Protein AF-A0A933MHH3-F1 (afdb_monomer_lite)

Sequence (196 aa):
MSEFTDILTAVVNIKRFTPYLLDNINVAASLSANRQPEKSCRLALEIDGCTVSTGLVTVSGNTIETFSFTNNGFKVGIKDFTSVSSILVSGISNGFIQVKAVSKTGQPVNQEKDIYNSLAVRFEALEGSIRMMAPGEQKKAEYKMYAAPDKILQENDLVYAVSGIVGITVGLISFVDTLMDFDGATDHIECEIMTP

Foldseek 3Di:
DPPDQDQWWFWKWKKAWFQWQAPWDKDDQKDHGPDFQPDWFWKKKFWDDFPFFFWWKWWDAPHIDIDGTPDGGMDIGQGIGRGTDIIGIDRTDTTIMIMGTAHNVRHGDIDIDGQDHTFTKGKGAPPPDWDDDPPPDTDDFGMKIKHALPGDDDFQIKIATDDRDPDDRIWTFHDKDFDADPVRHGGIIMTGTDHD

Structure (mmCIF, N/CA/C/O backbone):
data_AF-A0A933MHH3-F1
#
_entry.id   AF-A0A933MHH3-F1
#
loop_
_atom_site.group_PDB
_atom_site.id
_atom_site.type_symbol
_atom_site.label_atom_id
_atom_site.label_alt_id
_atom_site.label_comp_id
_atom_site.label_asym_id
_atom_site.label_entity_id
_atom_site.label_seq_id
_atom_site.pdbx_PDB_ins_code
_atom_site.Cartn_x
_atom_site.Cartn_y
_atom_site.Cartn_z
_atom_site.occupancy
_atom_site.B_iso_or_equiv
_atom_site.auth_seq_id
_atom_site.auth_comp_id
_atom_site.auth_asym_id
_atom_site.auth_atom_id
_atom_site.pdbx_PDB_model_num
ATOM 1 N N . MET A 1 1 ? 23.778 5.596 -38.602 1.00 39.59 1 MET A N 1
ATOM 2 C CA . MET A 1 1 ? 23.906 4.574 -37.548 1.00 39.59 1 MET A CA 1
ATOM 3 C C . MET A 1 1 ? 22.549 4.493 -36.895 1.00 39.59 1 MET A C 1
ATOM 5 O O . MET A 1 1 ? 22.105 5.506 -36.383 1.00 39.59 1 MET A O 1
ATOM 9 N N . SER A 1 2 ? 21.849 3.373 -37.066 1.00 38.97 2 SER A N 1
ATOM 10 C CA . SER A 1 2 ? 20.593 3.118 -36.361 1.00 38.97 2 SER A CA 1
ATOM 11 C C . SER A 1 2 ? 20.968 2.923 -34.902 1.00 38.97 2 SER A C 1
ATOM 13 O O . SER A 1 2 ? 21.702 1.983 -34.603 1.00 38.97 2 SER A O 1
ATOM 15 N N . GLU A 1 3 ? 20.572 3.843 -34.031 1.00 41.41 3 GLU A N 1
ATOM 16 C CA . GLU A 1 3 ? 20.683 3.621 -32.595 1.00 41.41 3 GLU A CA 1
ATOM 17 C C . GLU A 1 3 ? 19.776 2.432 -32.290 1.00 41.41 3 GLU A C 1
ATOM 19 O O . GLU A 1 3 ? 18.567 2.481 -32.509 1.00 41.41 3 GLU A O 1
ATOM 24 N N . PHE A 1 4 ? 20.384 1.303 -31.937 1.00 40.28 4 PHE A N 1
ATOM 25 C CA . PHE A 1 4 ? 19.640 0.221 -31.325 1.00 40.28 4 PHE A CA 1
ATOM 26 C C . PHE A 1 4 ? 19.078 0.803 -30.034 1.00 40.28 4 PHE A C 1
ATOM 28 O O . PHE A 1 4 ? 19.835 1.278 -29.187 1.00 40.28 4 PHE A O 1
ATOM 35 N N . THR A 1 5 ? 17.755 0.835 -29.913 1.00 47.12 5 THR A N 1
ATOM 36 C CA . THR A 1 5 ? 17.086 1.104 -28.644 1.00 47.12 5 THR A CA 1
ATOM 37 C C . THR A 1 5 ? 17.373 -0.107 -27.759 1.00 47.12 5 THR A C 1
ATOM 39 O O . THR A 1 5 ? 16.620 -1.075 -27.739 1.00 47.12 5 THR A O 1
ATOM 42 N N . ASP A 1 6 ? 18.560 -0.130 -27.149 1.00 52.38 6 ASP A N 1
ATOM 43 C CA . ASP A 1 6 ? 19.001 -1.240 -26.318 1.00 52.38 6 ASP A CA 1
ATOM 44 C C . ASP A 1 6 ? 18.012 -1.391 -25.161 1.00 52.38 6 ASP A C 1
ATOM 46 O O . ASP A 1 6 ? 17.793 -0.460 -24.383 1.00 52.38 6 ASP A O 1
ATOM 50 N N . ILE A 1 7 ? 17.425 -2.583 -25.037 1.00 62.00 7 ILE A N 1
ATOM 51 C CA . ILE A 1 7 ? 16.737 -2.991 -23.817 1.00 62.00 7 ILE A CA 1
ATOM 52 C C . ILE A 1 7 ? 17.800 -3.047 -22.721 1.00 62.00 7 ILE A C 1
ATOM 54 O O . ILE A 1 7 ? 18.564 -4.009 -22.596 1.00 62.00 7 ILE A O 1
ATOM 58 N N . LEU A 1 8 ? 17.875 -1.978 -21.938 1.00 65.88 8 LEU A N 1
ATOM 59 C CA . LEU A 1 8 ? 18.836 -1.846 -20.859 1.00 65.88 8 LEU A CA 1
ATOM 60 C C . LEU A 1 8 ? 18.276 -2.531 -19.617 1.00 65.88 8 LEU A C 1
ATOM 62 O O . LEU A 1 8 ? 17.097 -2.407 -19.275 1.00 65.88 8 LEU A O 1
ATOM 66 N N . THR A 1 9 ? 19.140 -3.273 -18.926 1.00 79.44 9 THR A N 1
ATOM 67 C CA . THR A 1 9 ? 18.821 -3.712 -17.568 1.00 79.44 9 THR A CA 1
ATOM 68 C C . THR A 1 9 ? 18.929 -2.498 -16.660 1.00 79.44 9 THR A C 1
ATOM 70 O O . THR A 1 9 ? 19.989 -1.882 -16.553 1.00 79.44 9 THR A O 1
ATOM 73 N N . ALA A 1 10 ? 17.822 -2.164 -16.020 1.00 84.88 1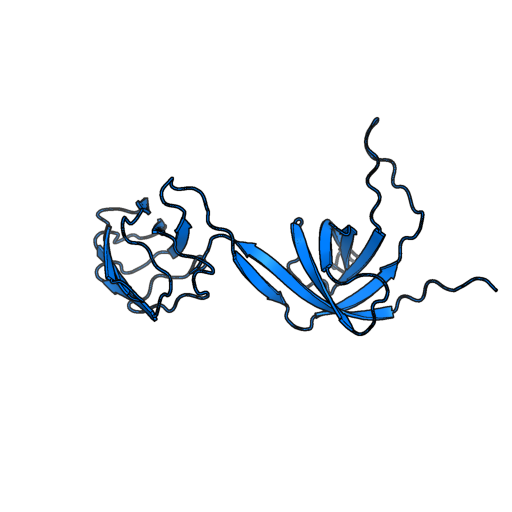0 ALA A N 1
ATOM 74 C CA . ALA A 1 10 ? 17.664 -1.011 -15.164 1.00 84.88 10 ALA A CA 1
ATOM 75 C C . ALA A 1 10 ? 17.244 -1.432 -13.758 1.00 84.88 10 ALA A C 1
ATOM 77 O O . ALA A 1 10 ? 16.719 -2.525 -13.535 1.00 84.88 10 ALA A O 1
ATOM 78 N N . VAL A 1 11 ? 17.461 -0.537 -12.802 1.00 86.62 11 VAL A N 1
ATOM 79 C CA . VAL A 1 11 ? 16.998 -0.695 -11.428 1.00 86.62 11 VAL A CA 1
ATOM 80 C C . VAL A 1 11 ? 16.054 0.451 -11.103 1.00 86.62 11 VAL A C 1
ATOM 82 O O . VAL A 1 11 ? 16.394 1.620 -11.305 1.00 86.62 11 VAL A O 1
ATOM 85 N N . VAL A 1 12 ? 14.872 0.113 -10.590 1.00 89.81 12 VAL A N 1
ATOM 86 C CA . VAL A 1 12 ? 13.833 1.078 -10.217 1.00 89.81 12 VAL A CA 1
ATOM 87 C C . VAL A 1 12 ? 13.331 0.846 -8.799 1.00 89.81 12 VAL A C 1
ATOM 89 O O . VAL A 1 12 ? 13.286 -0.283 -8.309 1.00 89.81 12 VAL A O 1
ATOM 92 N N . ASN A 1 13 ? 12.904 1.922 -8.148 1.00 91.31 13 ASN A N 1
ATOM 93 C CA . ASN A 1 13 ? 12.086 1.839 -6.945 1.00 91.31 13 ASN A CA 1
ATOM 94 C C . ASN A 1 13 ? 10.635 2.064 -7.339 1.00 91.31 13 ASN A C 1
ATOM 96 O O . ASN A 1 13 ? 10.323 3.045 -8.012 1.00 91.31 13 ASN A O 1
ATOM 100 N N . ILE A 1 14 ? 9.759 1.166 -6.905 1.00 90.50 14 ILE A N 1
ATOM 101 C CA . ILE A 1 14 ? 8.332 1.252 -7.188 1.00 90.50 14 ILE A CA 1
ATOM 102 C C . ILE A 1 14 ? 7.612 1.589 -5.903 1.00 90.50 14 ILE A C 1
ATOM 104 O O . ILE A 1 14 ? 7.725 0.864 -4.908 1.00 90.50 14 ILE A O 1
ATOM 108 N N . LYS A 1 15 ? 6.860 2.683 -5.943 1.00 90.50 15 LYS A N 1
ATOM 109 C CA . LYS A 1 15 ? 6.063 3.155 -4.822 1.00 90.50 15 LYS A CA 1
ATOM 110 C C . LYS A 1 15 ? 4.594 3.237 -5.195 1.00 90.50 15 LYS A C 1
ATOM 112 O O . LYS A 1 15 ? 4.253 3.465 -6.346 1.00 90.50 15 LYS A O 1
ATOM 117 N N . ARG A 1 16 ? 3.718 3.096 -4.209 1.00 89.44 16 ARG A N 1
ATOM 118 C CA . ARG A 1 16 ? 2.268 3.208 -4.367 1.00 89.44 16 ARG A CA 1
ATOM 119 C C . ARG A 1 16 ? 1.725 4.285 -3.457 1.00 89.44 16 ARG A C 1
ATOM 121 O O . ARG A 1 16 ? 2.012 4.270 -2.262 1.00 89.44 16 ARG A O 1
ATOM 128 N N . PHE A 1 17 ? 0.875 5.155 -3.985 1.00 87.19 17 PHE A N 1
ATOM 129 C CA . PHE A 1 17 ? 0.103 6.050 -3.137 1.00 87.19 17 PHE A CA 1
ATOM 130 C C . PHE A 1 17 ? -0.977 5.275 -2.395 1.00 87.19 17 PHE A C 1
ATOM 132 O O . PHE A 1 17 ? -1.841 4.637 -2.992 1.00 87.19 17 PHE A O 1
ATOM 139 N N . THR A 1 18 ? -0.929 5.331 -1.072 1.00 88.81 18 THR A N 1
ATOM 140 C CA . THR A 1 18 ? -1.875 4.626 -0.220 1.00 88.81 18 THR A CA 1
ATOM 141 C C . THR A 1 18 ? -2.194 5.437 1.028 1.00 88.81 18 THR A C 1
ATOM 143 O O . THR A 1 18 ? -1.293 6.027 1.622 1.00 88.81 18 THR A O 1
ATOM 146 N N . PRO A 1 19 ? -3.457 5.466 1.478 1.00 90.19 19 PRO A N 1
ATOM 147 C CA . PRO A 1 19 ? -3.793 6.042 2.770 1.00 90.19 19 PRO A CA 1
ATOM 148 C C . PRO A 1 19 ? -3.520 5.082 3.935 1.00 90.19 19 PRO A C 1
ATOM 150 O O . PRO A 1 19 ? -3.706 5.459 5.088 1.00 90.19 19 PRO A O 1
ATOM 153 N N . TYR A 1 20 ? -3.130 3.832 3.676 1.00 91.12 20 TYR A N 1
ATOM 154 C CA . TYR A 1 20 ? -2.986 2.806 4.707 1.00 91.12 20 TYR A CA 1
ATOM 155 C C . TYR A 1 20 ? -1.667 2.944 5.483 1.00 91.12 20 TYR A C 1
ATOM 157 O O . TYR A 1 20 ? -0.577 2.770 4.932 1.00 91.12 20 TYR A O 1
ATOM 165 N N . LEU A 1 21 ? -1.782 3.186 6.792 1.00 90.94 21 LEU A N 1
ATOM 166 C CA . LEU A 1 21 ? -0.681 3.114 7.758 1.00 90.94 21 LEU A CA 1
ATOM 167 C C . LEU A 1 21 ? -0.438 1.687 8.246 1.00 90.94 21 LEU A C 1
ATOM 169 O O . LEU A 1 21 ? 0.704 1.297 8.478 1.00 90.94 21 LEU A O 1
ATOM 173 N N . LEU A 1 22 ? -1.517 0.922 8.403 1.00 91.62 22 LEU A N 1
ATOM 174 C CA . LEU A 1 22 ? -1.493 -0.513 8.649 1.00 91.62 22 LEU A CA 1
ATOM 175 C C . LEU A 1 22 ? -2.319 -1.168 7.548 1.00 91.62 22 LEU A C 1
ATOM 177 O O . LEU A 1 22 ? -3.509 -0.864 7.409 1.00 91.62 22 LEU A O 1
ATOM 181 N N . ASP A 1 23 ? -1.670 -2.018 6.760 1.00 88.81 23 ASP A N 1
ATOM 182 C CA . ASP A 1 23 ? -2.341 -2.793 5.721 1.00 88.81 23 ASP A CA 1
ATOM 183 C C . ASP A 1 23 ? -3.225 -3.873 6.366 1.00 88.81 23 ASP A C 1
ATOM 185 O O . ASP A 1 23 ? -3.000 -4.248 7.515 1.00 88.81 23 ASP A O 1
ATOM 189 N N . ASN A 1 24 ? -4.220 -4.371 5.628 1.00 89.88 24 ASN A N 1
ATOM 190 C CA . ASN A 1 24 ? -5.165 -5.380 6.108 1.00 89.88 24 ASN A CA 1
ATOM 191 C C . ASN A 1 24 ? -4.439 -6.619 6.668 1.00 89.88 24 ASN A C 1
ATOM 193 O O . ASN A 1 24 ? -3.975 -7.474 5.912 1.00 89.88 24 ASN A O 1
ATOM 197 N N . ILE A 1 25 ? -4.326 -6.694 7.995 1.00 91.88 25 ILE A N 1
ATOM 198 C CA . ILE A 1 25 ? -3.550 -7.706 8.715 1.00 91.88 25 ILE A CA 1
ATOM 199 C C . ILE A 1 25 ? -4.439 -8.431 9.717 1.00 91.88 25 ILE A C 1
ATOM 201 O O . ILE A 1 25 ? -5.395 -7.859 10.241 1.00 91.88 25 ILE A O 1
ATOM 205 N N . ASN A 1 26 ? -4.112 -9.691 10.005 1.00 92.75 26 ASN A N 1
ATOM 206 C CA . ASN A 1 26 ? -4.775 -10.442 11.065 1.00 92.75 26 ASN A CA 1
ATOM 207 C C . ASN A 1 26 ? -4.684 -9.686 12.395 1.00 92.75 26 ASN A C 1
ATOM 209 O O . ASN A 1 26 ? -3.611 -9.210 12.779 1.00 92.75 26 ASN A O 1
ATOM 213 N N . VAL A 1 27 ? -5.805 -9.611 13.109 1.00 91.62 27 VAL A N 1
ATOM 214 C CA . VAL A 1 27 ? -5.850 -9.009 14.440 1.00 91.62 27 VAL A CA 1
ATOM 215 C C . VAL A 1 27 ? -4.886 -9.745 15.372 1.00 91.62 27 VAL A C 1
ATOM 217 O O . VAL A 1 27 ? -4.921 -10.968 15.496 1.00 91.62 27 VAL A O 1
ATOM 220 N N . ALA A 1 28 ? -4.044 -8.977 16.058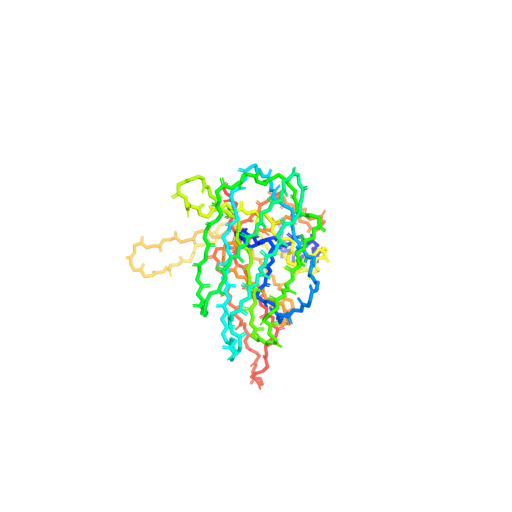 1.00 91.25 28 ALA A N 1
ATOM 221 C CA . ALA A 1 28 ? -3.145 -9.452 17.099 1.00 91.25 28 ALA A CA 1
ATOM 222 C C . ALA A 1 28 ? -3.162 -8.470 18.275 1.00 91.25 28 ALA A C 1
ATOM 224 O O . ALA A 1 28 ? -3.485 -7.294 18.104 1.00 91.25 28 ALA A O 1
ATOM 225 N N . ALA A 1 29 ? -2.791 -8.942 19.469 1.00 90.00 29 ALA A N 1
ATOM 226 C CA . ALA A 1 29 ? -2.799 -8.125 20.687 1.00 90.00 29 ALA A CA 1
ATOM 227 C C . ALA A 1 29 ? -1.908 -6.872 20.577 1.00 90.00 29 ALA A C 1
ATOM 229 O O . ALA A 1 29 ? -2.219 -5.825 21.148 1.00 90.00 29 ALA A O 1
ATOM 230 N N . SER A 1 30 ? -0.816 -6.970 19.818 1.00 91.94 30 SER A N 1
ATOM 231 C CA . SER A 1 30 ? 0.053 -5.853 19.471 1.00 91.94 30 SER A CA 1
ATOM 232 C C . SER A 1 30 ? 0.387 -5.876 17.984 1.00 91.94 30 SER A C 1
ATOM 234 O O . SER A 1 30 ? 0.686 -6.918 17.402 1.00 91.94 30 SER A O 1
ATOM 236 N N . LEU A 1 31 ? 0.334 -4.698 17.374 1.00 92.50 31 LEU A N 1
ATOM 237 C CA . LEU A 1 31 ? 0.628 -4.458 15.971 1.00 92.50 31 LEU A CA 1
ATOM 238 C C . LEU A 1 31 ? 1.500 -3.204 15.863 1.00 92.50 31 LEU A C 1
ATOM 240 O O . LEU A 1 31 ? 1.378 -2.259 16.650 1.00 92.50 31 LEU A O 1
ATOM 244 N N . SER A 1 32 ? 2.381 -3.186 14.871 1.00 89.56 32 SER A N 1
ATOM 245 C CA . SER A 1 32 ? 3.139 -1.999 14.483 1.00 89.56 32 SER A CA 1
ATOM 246 C C . SER A 1 32 ? 2.597 -1.479 13.163 1.00 89.56 32 SER A C 1
ATOM 248 O O . SER A 1 32 ? 2.391 -2.266 12.238 1.00 89.56 32 SER A O 1
ATOM 250 N N . ALA A 1 33 ? 2.405 -0.165 13.055 1.00 87.44 33 ALA A N 1
ATOM 251 C CA . ALA A 1 33 ? 2.080 0.438 11.772 1.00 87.44 33 ALA A CA 1
ATOM 252 C C . ALA A 1 33 ? 3.181 0.102 10.754 1.00 87.44 33 ALA A C 1
ATOM 254 O O . ALA A 1 33 ? 4.369 0.170 11.072 1.00 87.44 33 ALA A O 1
ATOM 255 N N . ASN A 1 34 ? 2.790 -0.255 9.531 1.00 86.00 34 ASN A N 1
ATOM 256 C CA . ASN A 1 34 ? 3.735 -0.446 8.434 1.00 86.00 34 ASN A CA 1
ATOM 257 C C . ASN A 1 34 ? 4.405 0.881 8.057 1.00 86.00 34 ASN A C 1
ATOM 259 O O . ASN A 1 34 ? 5.495 0.872 7.491 1.00 86.00 34 ASN A O 1
ATOM 263 N N . ARG A 1 35 ? 3.721 2.009 8.307 1.00 86.88 35 ARG A N 1
ATOM 264 C CA . ARG A 1 35 ? 4.110 3.353 7.862 1.00 86.88 35 ARG A CA 1
ATOM 265 C C . ARG A 1 35 ? 3.807 4.410 8.913 1.00 86.88 35 ARG A C 1
ATOM 267 O O . ARG A 1 35 ? 2.969 4.219 9.794 1.00 86.88 35 ARG A O 1
ATOM 274 N N . GLN A 1 36 ? 4.496 5.537 8.783 1.00 90.75 36 GLN A N 1
ATOM 275 C CA . GLN A 1 36 ? 4.272 6.736 9.581 1.00 90.75 36 GLN A CA 1
ATOM 276 C C . GLN A 1 36 ? 3.501 7.768 8.759 1.00 90.75 36 GLN A C 1
ATOM 278 O O . GLN A 1 36 ? 3.778 7.888 7.570 1.00 90.75 36 GLN A O 1
ATOM 283 N N . PRO A 1 37 ? 2.595 8.546 9.374 1.00 89.19 37 PRO A N 1
ATOM 284 C CA . PRO A 1 37 ? 1.952 9.660 8.694 1.00 89.19 37 PRO A CA 1
ATOM 285 C C . PRO A 1 37 ? 2.961 10.652 8.097 1.00 89.19 37 PRO A C 1
ATOM 287 O O . PRO A 1 37 ? 3.766 11.223 8.826 1.00 89.19 37 PRO A O 1
ATOM 290 N N . GLU A 1 38 ? 2.871 10.931 6.794 1.00 84.75 38 GLU A N 1
ATOM 291 C CA . GLU A 1 38 ? 3.699 11.968 6.140 1.00 84.75 38 GLU A CA 1
ATOM 292 C C . GLU A 1 38 ? 3.354 13.391 6.600 1.00 84.75 38 GLU A C 1
ATOM 294 O O . GLU A 1 38 ? 4.165 14.313 6.526 1.00 84.75 38 GLU A O 1
ATOM 299 N N . LYS A 1 39 ? 2.122 13.583 7.073 1.00 88.12 39 LYS A N 1
ATOM 300 C CA . LYS A 1 39 ? 1.622 14.843 7.619 1.00 88.12 39 LYS A CA 1
ATOM 301 C C . LYS A 1 39 ? 0.629 14.572 8.733 1.00 88.12 39 LYS A C 1
ATOM 303 O O . LYS A 1 39 ? 0.083 13.477 8.844 1.00 88.12 39 LYS A O 1
ATOM 308 N N . SER A 1 40 ? 0.364 15.609 9.521 1.00 91.38 40 SER A N 1
ATOM 309 C CA . SER A 1 40 ? -0.656 15.579 10.567 1.00 91.38 40 SER A CA 1
ATOM 310 C C . SER A 1 40 ? -2.004 15.111 10.003 1.00 91.38 40 SER A C 1
ATOM 312 O O . SER A 1 40 ? -2.565 15.750 9.106 1.00 91.38 40 SER A O 1
ATOM 314 N N . CYS A 1 41 ? -2.494 13.971 10.492 1.00 92.94 41 CYS A N 1
ATOM 315 C CA . CYS A 1 41 ? -3.702 13.308 10.002 1.00 92.94 41 CYS A CA 1
ATOM 316 C C . CYS A 1 41 ? -4.488 12.668 11.150 1.00 92.94 41 CYS A C 1
ATOM 318 O O . CYS A 1 41 ? -3.930 12.331 12.185 1.00 92.94 41 CYS A O 1
ATOM 320 N N . ARG A 1 42 ? -5.786 12.461 10.967 1.00 94.81 42 ARG A N 1
ATOM 321 C CA . ARG A 1 42 ? -6.597 11.614 11.845 1.00 94.81 42 ARG A CA 1
ATOM 322 C C . ARG A 1 42 ? -6.508 10.166 11.396 1.00 94.81 42 ARG A C 1
ATOM 324 O O . ARG A 1 42 ? -6.183 9.884 10.244 1.00 94.81 42 ARG A O 1
ATOM 331 N N . LEU A 1 43 ? -6.835 9.250 12.297 1.00 94.81 43 LEU A N 1
ATOM 332 C CA . LEU A 1 43 ? -6.827 7.824 11.996 1.00 94.81 43 LEU A CA 1
ATOM 333 C C . LEU A 1 43 ? -8.239 7.301 11.794 1.00 94.81 43 LEU A C 1
ATOM 335 O O . LEU A 1 43 ? -9.166 7.641 12.521 1.00 94.81 43 LEU A O 1
ATOM 339 N N . ALA A 1 44 ? -8.383 6.457 10.792 1.00 94.38 44 ALA A N 1
ATOM 340 C CA . ALA A 1 44 ? -9.600 5.766 10.439 1.00 94.38 44 ALA A CA 1
ATOM 341 C C . ALA A 1 44 ? -9.319 4.267 10.534 1.00 94.38 44 ALA A C 1
ATOM 343 O O . ALA A 1 44 ? -8.499 3.736 9.789 1.00 94.38 44 ALA A O 1
ATOM 344 N N . LEU A 1 45 ? -9.953 3.601 11.490 1.00 94.56 45 LEU A N 1
ATOM 345 C CA . LEU A 1 45 ? -9.763 2.183 11.751 1.00 94.56 45 LEU A CA 1
ATOM 346 C C . LEU A 1 45 ? -10.940 1.411 11.187 1.00 94.56 45 LEU A C 1
ATOM 348 O O . LEU A 1 45 ? -12.096 1.803 11.355 1.00 94.56 45 LEU A O 1
ATOM 352 N N . GLU A 1 46 ? -10.636 0.290 10.561 1.00 93.69 46 GLU A N 1
ATOM 353 C CA . GLU A 1 46 ? -11.638 -0.636 10.071 1.00 93.69 46 GLU A CA 1
ATOM 354 C C . GLU A 1 46 ? -11.289 -2.037 10.528 1.00 93.69 46 GLU A C 1
ATOM 356 O O . GLU A 1 46 ? -10.126 -2.445 10.487 1.00 93.69 46 GLU A O 1
ATOM 361 N N . ILE A 1 47 ? -12.313 -2.736 10.993 1.00 92.62 47 ILE A N 1
ATOM 362 C CA . ILE A 1 47 ? -12.216 -4.095 11.488 1.00 92.62 47 ILE A CA 1
ATOM 363 C C . ILE A 1 47 ? -13.280 -4.923 10.783 1.00 92.62 47 ILE A C 1
ATOM 365 O O . ILE A 1 47 ? -14.458 -4.557 10.807 1.00 92.62 47 ILE A O 1
ATOM 369 N N . ASP A 1 48 ? -12.865 -6.037 10.189 1.00 91.25 48 ASP A N 1
ATOM 370 C CA . ASP A 1 48 ? -13.744 -6.941 9.453 1.00 91.25 48 ASP A CA 1
ATOM 371 C C . ASP A 1 48 ? -13.436 -8.416 9.751 1.00 91.25 48 ASP A C 1
ATOM 373 O O . ASP A 1 48 ? -12.358 -8.771 10.225 1.00 91.25 48 ASP A O 1
ATOM 377 N N . GLY A 1 49 ? -14.404 -9.297 9.507 1.00 87.12 49 GLY A N 1
ATOM 378 C CA . GLY A 1 49 ? -14.250 -10.741 9.678 1.00 87.12 49 GLY A CA 1
ATOM 379 C C . GLY A 1 49 ? -14.114 -11.223 11.128 1.00 87.12 49 GLY A C 1
ATOM 380 O O . GLY A 1 49 ? -13.822 -12.400 11.342 1.00 87.12 49 GLY A O 1
ATOM 381 N N . CYS A 1 50 ? -14.319 -10.366 12.134 1.00 84.00 50 CYS A N 1
ATOM 382 C CA . CYS A 1 50 ? -14.284 -10.795 13.533 1.00 84.00 50 CYS A CA 1
ATOM 383 C C . CYS A 1 50 ? -15.575 -11.522 13.917 1.00 84.00 50 CYS A C 1
ATOM 385 O O . CYS A 1 50 ? -16.676 -11.060 13.615 1.00 84.00 50 CYS A O 1
ATOM 387 N N . THR A 1 51 ? -15.443 -12.624 14.653 1.00 82.69 51 THR A N 1
ATOM 388 C CA . THR A 1 51 ? -16.560 -13.296 15.336 1.00 82.69 51 THR A CA 1
ATOM 389 C C . THR A 1 51 ? -16.755 -12.768 16.755 1.00 82.69 51 THR A C 1
ATOM 391 O O . THR A 1 51 ? -17.853 -12.852 17.296 1.00 82.69 51 THR A O 1
ATOM 394 N N . VAL A 1 52 ? -15.695 -12.222 17.363 1.00 80.12 52 VAL A N 1
ATOM 395 C CA . VAL A 1 52 ? -15.756 -11.457 18.615 1.00 80.12 52 VAL A CA 1
ATOM 396 C C . VAL A 1 52 ? -15.242 -10.057 18.322 1.00 80.12 52 VAL A C 1
ATOM 398 O O . VAL A 1 52 ? -14.044 -9.833 18.190 1.00 80.12 52 VAL A O 1
ATOM 401 N N . SER A 1 53 ? -16.175 -9.127 18.174 1.00 74.19 53 SER A N 1
ATOM 402 C CA . SER A 1 53 ? -15.932 -7.779 17.655 1.00 74.19 53 SER A CA 1
ATOM 403 C C . SER A 1 53 ? -16.094 -6.678 18.702 1.00 74.19 53 SER A C 1
ATOM 405 O O . SER A 1 53 ? -16.038 -5.493 18.377 1.00 74.19 53 SER A O 1
ATOM 407 N N . THR A 1 54 ? -16.350 -7.060 19.954 1.00 88.19 54 THR A N 1
ATOM 408 C CA . THR A 1 54 ? -16.461 -6.113 21.061 1.00 88.19 54 THR A CA 1
ATOM 409 C C . THR A 1 54 ? -15.099 -5.947 21.700 1.00 88.19 54 THR A C 1
ATOM 411 O O . THR A 1 54 ? -14.614 -6.840 22.390 1.00 88.19 54 THR A O 1
ATOM 414 N N . GLY A 1 55 ? -14.476 -4.798 21.484 1.00 91.06 55 GLY A N 1
ATOM 415 C CA . GLY A 1 55 ? -13.140 -4.559 21.991 1.00 91.06 55 GLY A CA 1
ATOM 416 C C . GLY A 1 55 ? -12.662 -3.135 21.794 1.00 91.06 55 GLY A C 1
ATOM 417 O O . GLY A 1 55 ? -13.398 -2.238 21.377 1.00 91.06 55 GLY A O 1
ATOM 418 N N . LEU A 1 56 ? -11.406 -2.930 22.155 1.00 94.44 56 LEU A N 1
ATOM 419 C CA . LEU A 1 56 ? -10.732 -1.648 22.127 1.00 94.44 56 LEU A CA 1
ATOM 420 C C . LEU A 1 56 ? -9.483 -1.770 21.267 1.00 94.44 56 LEU A C 1
ATOM 422 O O . LEU A 1 56 ? -8.677 -2.682 21.460 1.00 94.44 56 LEU A O 1
ATOM 426 N N . VAL A 1 57 ? -9.299 -0.811 20.368 1.00 95.19 57 VAL A N 1
ATOM 427 C CA . VAL A 1 57 ? -8.022 -0.597 19.691 1.00 95.19 57 VAL A CA 1
ATOM 428 C C . VAL A 1 57 ? -7.442 0.711 20.188 1.00 95.19 57 VAL A C 1
ATOM 430 O O . VAL A 1 57 ? -8.049 1.761 20.016 1.00 95.19 57 VAL A O 1
ATOM 433 N N . THR A 1 58 ? -6.275 0.664 20.814 1.00 96.31 58 THR A N 1
ATOM 434 C CA . THR A 1 58 ? -5.555 1.857 21.256 1.00 96.31 58 THR A CA 1
ATOM 435 C C . THR A 1 58 ? -4.381 2.099 20.328 1.00 96.31 58 THR A C 1
ATOM 437 O O . THR A 1 58 ? -3.468 1.278 20.257 1.00 96.31 58 THR A O 1
ATOM 440 N N . VAL A 1 59 ? -4.394 3.235 19.636 1.00 96.38 59 VAL A N 1
ATOM 441 C CA . VAL A 1 59 ? -3.265 3.695 18.829 1.00 96.38 59 VAL A CA 1
ATOM 442 C C . VAL A 1 59 ? -2.480 4.719 19.634 1.00 96.38 59 VAL A C 1
ATOM 444 O O . VAL A 1 59 ? -3.041 5.704 20.116 1.00 96.38 59 VAL A O 1
ATOM 447 N N . SER A 1 60 ? -1.183 4.476 19.783 1.00 95.50 60 SER A N 1
ATOM 448 C CA . SER A 1 60 ? -0.245 5.364 20.466 1.00 95.50 60 SER A CA 1
ATOM 449 C C . SER A 1 60 ? 0.777 5.907 19.479 1.00 95.50 60 SER A C 1
ATOM 451 O O . SER A 1 60 ? 1.156 5.231 18.525 1.00 95.50 60 SER A O 1
ATOM 453 N N . GLY A 1 61 ? 1.231 7.131 19.717 1.00 93.69 61 GLY A N 1
ATOM 454 C CA . GLY A 1 61 ? 2.171 7.858 18.875 1.00 93.69 61 GLY A CA 1
ATOM 455 C C . GLY A 1 61 ? 2.539 9.191 19.517 1.00 93.69 61 GLY A C 1
ATOM 456 O O . GLY A 1 61 ? 2.747 9.254 20.728 1.00 93.69 61 GLY A O 1
ATOM 457 N N . ASN A 1 62 ? 2.557 10.273 18.735 1.00 94.81 62 ASN A N 1
ATOM 458 C CA . ASN A 1 62 ? 2.624 11.640 19.280 1.00 94.81 62 ASN A CA 1
ATOM 459 C C . ASN A 1 62 ? 1.390 11.989 20.139 1.00 94.81 62 ASN A C 1
ATOM 461 O O . ASN A 1 62 ? 1.461 12.846 21.016 1.00 94.81 62 ASN A O 1
ATOM 465 N N . THR A 1 63 ? 0.261 11.327 19.886 1.00 95.56 63 THR A N 1
ATOM 466 C CA . THR A 1 63 ? -0.927 11.333 20.743 1.00 95.56 63 THR A CA 1
ATOM 467 C C . THR A 1 63 ? -1.413 9.899 20.970 1.00 95.56 63 THR A C 1
ATOM 469 O O . THR A 1 63 ? -0.904 8.961 20.359 1.00 95.56 63 THR A O 1
ATOM 472 N N . ILE A 1 64 ? -2.356 9.707 21.896 1.00 96.31 64 ILE A N 1
ATOM 473 C CA . ILE A 1 64 ? -2.960 8.397 22.181 1.00 96.31 64 ILE A CA 1
ATOM 474 C C . ILE A 1 64 ? -4.465 8.498 21.974 1.00 96.31 64 ILE A C 1
ATOM 476 O O . ILE A 1 64 ? -5.108 9.384 22.548 1.00 96.31 64 ILE A O 1
ATOM 480 N N . GLU A 1 65 ? -5.033 7.592 21.187 1.00 96.69 65 GLU A N 1
ATOM 481 C CA . GLU A 1 65 ? -6.471 7.498 20.939 1.00 96.69 65 GLU A CA 1
ATOM 482 C C . GLU A 1 65 ? -6.953 6.051 21.059 1.00 96.69 65 GLU A C 1
ATOM 484 O O . GLU A 1 65 ? -6.310 5.127 20.564 1.00 96.69 65 GLU A O 1
ATOM 489 N N . THR A 1 66 ? -8.093 5.860 21.726 1.00 96.12 66 THR A N 1
ATOM 490 C CA . THR A 1 66 ? -8.719 4.548 21.914 1.00 96.12 66 THR A CA 1
ATOM 491 C C . THR A 1 66 ? -10.042 4.501 21.164 1.00 96.12 66 THR A C 1
ATOM 493 O O . THR A 1 66 ? -10.946 5.298 21.408 1.00 96.12 66 THR A O 1
ATOM 496 N N . PHE A 1 67 ? -10.155 3.527 20.274 1.00 94.38 67 PHE A N 1
ATOM 497 C CA . PHE A 1 67 ? -11.309 3.250 19.439 1.00 94.38 67 PHE A CA 1
ATOM 498 C C . PHE A 1 67 ? -12.095 2.099 20.050 1.00 94.38 67 PHE A C 1
ATOM 500 O O . PHE A 1 67 ? -11.568 0.999 20.209 1.00 94.38 67 PHE A O 1
ATOM 507 N N . SER A 1 68 ? -13.355 2.353 20.397 1.00 93.50 68 SER A N 1
ATOM 508 C CA . SER A 1 68 ? -14.246 1.320 20.920 1.00 93.50 68 SER A CA 1
ATOM 509 C C . SER A 1 68 ? -15.108 0.737 19.808 1.00 93.50 68 SER A C 1
ATOM 511 O O . SER A 1 68 ? -15.849 1.458 19.130 1.00 93.50 68 SER A O 1
ATOM 513 N N . PHE A 1 69 ? -14.999 -0.577 19.641 1.00 92.44 69 PHE A N 1
ATOM 514 C CA . PHE A 1 69 ? -15.786 -1.375 18.717 1.00 92.44 69 PHE A CA 1
ATOM 515 C C . PHE A 1 69 ? -16.797 -2.199 19.512 1.00 92.44 69 PHE A C 1
ATOM 517 O O . PHE A 1 69 ? -16.452 -2.864 20.486 1.00 92.44 69 PHE A O 1
ATOM 524 N N . THR A 1 70 ? -18.061 -2.116 19.107 1.00 87.56 70 THR A N 1
ATOM 525 C CA . THR A 1 70 ? -19.170 -2.954 19.602 1.00 87.56 70 THR A CA 1
ATOM 526 C C . THR A 1 70 ? -19.525 -4.059 18.607 1.00 87.56 70 THR A C 1
ATOM 528 O O . THR A 1 70 ? -20.185 -5.032 18.952 1.00 87.56 70 THR A O 1
ATOM 531 N N . ASN A 1 71 ? -19.120 -3.875 17.353 1.00 86.12 71 ASN A N 1
ATOM 532 C CA . ASN A 1 71 ? -19.308 -4.745 16.205 1.00 86.12 71 ASN A CA 1
ATOM 533 C C . ASN A 1 71 ? -18.217 -4.445 15.161 1.00 86.12 71 ASN A C 1
ATOM 535 O O . ASN A 1 71 ? -17.498 -3.448 15.290 1.00 86.12 71 ASN A O 1
ATOM 539 N N . ASN A 1 72 ? -18.107 -5.296 14.135 1.00 88.12 72 ASN A N 1
ATOM 540 C CA . ASN A 1 72 ? -17.279 -5.013 12.960 1.00 88.12 72 ASN A CA 1
ATOM 541 C C . ASN A 1 72 ? -17.702 -3.685 12.332 1.00 88.12 72 ASN A C 1
ATOM 543 O O . ASN A 1 72 ? -18.872 -3.292 12.394 1.00 88.12 72 ASN A O 1
ATOM 547 N N . GLY A 1 73 ? -16.750 -3.016 11.697 1.00 89.94 73 GLY A N 1
ATOM 548 C CA . GLY A 1 73 ? -17.013 -1.805 10.950 1.00 89.94 73 GLY A CA 1
ATOM 549 C C . GLY A 1 73 ? -15.917 -0.772 11.103 1.00 89.94 73 GLY A C 1
ATOM 550 O O . GLY A 1 73 ? -14.760 -1.070 11.396 1.00 89.94 73 GLY A O 1
ATOM 551 N N . PHE A 1 74 ? -16.320 0.469 10.875 1.00 90.94 74 PHE A N 1
ATOM 552 C CA . PHE A 1 74 ? -15.419 1.588 10.686 1.00 90.94 74 PHE A CA 1
ATOM 553 C C . PHE A 1 74 ? -15.558 2.620 11.804 1.00 90.94 74 PHE A C 1
ATOM 555 O O . PHE A 1 74 ? -16.667 2.969 12.221 1.00 90.94 74 PHE A O 1
ATOM 562 N N . LYS A 1 75 ? -14.426 3.142 12.276 1.00 93.12 75 LYS A N 1
ATOM 563 C CA . LYS A 1 75 ? -14.356 4.215 13.271 1.00 93.12 75 LYS A CA 1
ATOM 564 C C . LYS A 1 75 ? -13.342 5.262 12.835 1.00 93.12 75 LYS A C 1
ATOM 566 O O . LYS A 1 75 ? -12.216 4.933 12.481 1.00 93.12 75 LYS A O 1
ATOM 571 N N . VAL A 1 76 ? -13.730 6.532 12.919 1.00 92.56 76 VAL A N 1
ATOM 572 C CA . VAL A 1 76 ? -12.842 7.670 12.646 1.00 92.56 76 VAL A CA 1
ATOM 573 C C . VAL A 1 76 ? -12.485 8.353 13.951 1.00 92.56 76 VAL A C 1
ATOM 575 O O . VAL A 1 76 ? -13.358 8.630 14.773 1.00 92.56 76 VAL A O 1
ATOM 578 N N . GLY A 1 77 ? -11.197 8.609 14.121 1.00 91.81 77 GLY A N 1
ATOM 579 C CA . GLY A 1 77 ? -10.633 9.284 15.273 1.00 91.81 77 GLY A CA 1
ATOM 580 C C . GLY A 1 77 ? -10.794 10.787 15.153 1.00 91.81 77 GLY A C 1
ATOM 581 O O . GLY A 1 77 ? -11.080 11.335 14.087 1.00 91.81 77 GLY A O 1
ATOM 582 N N . ILE A 1 78 ? -10.597 11.473 16.265 1.00 92.62 78 ILE A N 1
ATOM 583 C CA . ILE A 1 78 ? -10.666 12.930 16.350 1.00 92.62 78 ILE A CA 1
ATOM 584 C C . ILE A 1 78 ? -9.291 13.561 16.562 1.00 92.62 78 ILE A C 1
ATOM 586 O O . ILE A 1 78 ? -9.148 14.767 16.320 1.00 92.62 78 ILE A O 1
ATOM 590 N N . LYS A 1 79 ? -8.297 12.776 17.004 1.00 93.12 79 LYS A N 1
ATOM 591 C CA . LYS A 1 79 ? -6.950 13.267 17.304 1.00 93.12 79 LYS A CA 1
ATOM 592 C C . LYS A 1 79 ? -6.063 13.247 16.069 1.00 93.12 79 LYS A C 1
ATOM 594 O O . LYS A 1 79 ? -6.160 12.366 15.221 1.00 93.12 79 LYS A O 1
ATOM 599 N N . ASP A 1 80 ? -5.193 14.247 15.999 1.00 93.56 80 ASP A N 1
ATOM 600 C CA . ASP A 1 80 ? -4.214 14.379 14.931 1.00 93.56 80 ASP A CA 1
ATOM 601 C C . ASP A 1 80 ? -2.914 13.638 15.312 1.00 93.56 80 ASP A C 1
ATOM 603 O O . ASP A 1 80 ? -2.281 13.908 16.340 1.00 93.56 80 ASP A O 1
ATOM 607 N N . PHE A 1 81 ? -2.504 12.711 14.454 1.00 93.88 81 PHE A N 1
ATOM 608 C CA . PHE A 1 81 ? -1.285 11.924 14.534 1.00 93.88 81 PHE A CA 1
ATOM 609 C C . PHE A 1 81 ? -0.254 12.418 13.516 1.00 93.88 81 PHE A C 1
ATOM 611 O O . PHE A 1 81 ? -0.553 12.604 12.336 1.00 93.88 81 PHE A O 1
ATOM 618 N N . THR A 1 82 ? 0.978 12.597 13.984 1.00 92.50 82 THR A N 1
ATOM 619 C CA . THR A 1 82 ? 2.182 12.825 13.165 1.00 92.50 82 THR A CA 1
ATOM 620 C C . THR A 1 82 ? 3.137 11.635 13.226 1.00 92.50 82 THR A C 1
ATOM 622 O O . THR A 1 82 ? 4.073 11.559 12.443 1.00 92.50 82 THR A O 1
ATOM 625 N N . SER A 1 83 ? 2.925 10.719 14.171 1.00 92.25 83 SER A N 1
ATOM 626 C CA . SER A 1 83 ? 3.645 9.454 14.284 1.00 92.25 83 SER A CA 1
ATOM 627 C C . SER A 1 83 ? 2.764 8.415 14.973 1.00 92.25 83 SER A C 1
ATOM 629 O O . SER A 1 83 ? 1.888 8.770 15.760 1.00 92.25 83 SER A O 1
ATOM 631 N N . VAL A 1 84 ? 2.997 7.138 14.686 1.00 93.50 84 VAL A N 1
ATOM 632 C CA . VAL A 1 84 ? 2.349 5.982 15.315 1.00 93.50 84 VAL A CA 1
ATOM 633 C C . VAL A 1 84 ? 3.443 5.057 15.840 1.00 93.50 84 VAL A C 1
ATOM 635 O O . VAL A 1 84 ? 4.220 4.503 15.067 1.00 93.50 84 VAL A O 1
ATOM 638 N N . SER A 1 85 ? 3.522 4.897 17.158 1.00 92.69 85 SER A N 1
ATOM 639 C CA . SER A 1 85 ? 4.515 4.058 17.833 1.00 92.69 85 SER A CA 1
ATOM 640 C C . SER A 1 85 ? 4.002 2.650 18.128 1.00 92.69 85 SER A C 1
ATOM 642 O O . SER A 1 85 ? 4.775 1.698 18.055 1.00 92.69 85 SER A O 1
ATOM 644 N N . SER A 1 86 ? 2.716 2.490 18.446 1.00 93.75 86 SER A N 1
ATOM 645 C CA . SER A 1 86 ? 2.127 1.176 18.716 1.00 93.75 86 SER A CA 1
ATOM 646 C C . SER A 1 86 ? 0.622 1.145 18.474 1.00 93.75 86 SER A C 1
ATOM 648 O O . SER A 1 86 ? -0.074 2.153 18.604 1.00 93.75 86 SER A O 1
ATOM 650 N N . ILE A 1 87 ? 0.115 -0.039 18.136 1.00 95.25 87 ILE A N 1
ATOM 651 C CA . ILE A 1 87 ? -1.312 -0.337 18.035 1.00 95.25 87 ILE A CA 1
ATOM 652 C C . ILE A 1 87 ? -1.577 -1.535 18.947 1.00 95.25 87 ILE A C 1
ATOM 654 O O . ILE A 1 87 ? -1.023 -2.614 18.744 1.00 95.25 87 ILE A O 1
ATOM 658 N N . LEU A 1 88 ? -2.393 -1.340 19.977 1.00 95.50 88 LEU A N 1
ATOM 659 C CA . LEU A 1 88 ? -2.771 -2.380 20.930 1.00 95.50 88 LEU A CA 1
ATOM 660 C C . LEU A 1 88 ? -4.233 -2.746 20.731 1.00 95.50 88 LEU A C 1
ATOM 662 O O . LEU A 1 88 ? -5.090 -1.863 20.716 1.00 95.50 88 LEU A O 1
ATOM 666 N N . VAL A 1 89 ? -4.518 -4.038 20.618 1.00 94.19 89 VAL A N 1
ATOM 667 C CA . VAL A 1 89 ? -5.877 -4.554 20.447 1.00 94.19 89 VAL A CA 1
ATOM 668 C C . VAL A 1 89 ? -6.246 -5.408 21.653 1.00 94.19 89 VAL A C 1
ATOM 670 O O . VAL A 1 89 ? -5.480 -6.270 22.080 1.00 94.19 89 VAL A O 1
ATOM 673 N N . SER A 1 90 ? -7.427 -5.168 22.216 1.00 93.88 90 SER A N 1
ATOM 674 C CA . SER A 1 90 ? -7.965 -5.917 23.353 1.00 93.88 90 SER A CA 1
ATOM 675 C C . SER A 1 90 ? -9.438 -6.243 23.130 1.00 93.88 90 SER A C 1
ATOM 677 O O . SER A 1 90 ? -10.187 -5.415 22.619 1.00 93.88 90 SER A O 1
ATOM 679 N N . GLY A 1 91 ? -9.867 -7.448 23.506 1.00 88.50 91 GLY A N 1
ATOM 680 C CA . GLY A 1 91 ? -11.255 -7.911 23.364 1.00 88.50 91 GLY A CA 1
ATOM 681 C C . GLY A 1 91 ? -11.638 -8.437 21.974 1.00 88.50 91 GLY A C 1
ATOM 682 O O . GLY A 1 91 ? -12.656 -9.108 21.852 1.00 88.50 91 GLY A O 1
ATOM 683 N N . ILE A 1 92 ? -10.807 -8.217 20.950 1.00 89.12 92 ILE A N 1
ATOM 684 C CA . ILE A 1 92 ? -11.007 -8.739 19.588 1.00 89.12 92 ILE A CA 1
ATOM 685 C C . ILE A 1 92 ? -10.058 -9.920 19.378 1.00 89.12 92 ILE A C 1
ATOM 687 O O . ILE A 1 92 ? -8.852 -9.777 19.575 1.00 89.12 92 ILE A O 1
ATOM 691 N N . SER A 1 93 ? -10.596 -11.091 19.029 1.00 83.75 93 SER A N 1
ATOM 692 C CA . SER A 1 93 ? -9.838 -12.355 19.023 1.00 83.75 93 SER A CA 1
ATOM 693 C C . SER A 1 93 ? -9.499 -12.904 17.635 1.00 83.75 93 SER A C 1
ATOM 695 O O . SER A 1 93 ? -8.650 -13.785 17.526 1.00 83.75 93 SER A O 1
ATOM 697 N N . ASN A 1 94 ? -10.147 -12.417 16.579 1.00 86.38 94 ASN A N 1
ATOM 698 C CA . ASN A 1 94 ? -9.904 -12.817 15.194 1.00 86.38 94 ASN A CA 1
ATOM 699 C C . ASN A 1 94 ? -10.344 -11.716 14.226 1.00 86.38 94 ASN A C 1
ATOM 701 O O . ASN A 1 94 ? -10.828 -10.680 14.666 1.00 86.38 94 ASN A O 1
ATOM 705 N N . GLY A 1 95 ? -10.179 -11.949 12.924 1.00 89.56 95 GLY A N 1
ATOM 706 C CA . GLY A 1 95 ? -10.525 -11.012 11.858 1.00 89.56 95 GLY A CA 1
ATOM 707 C C . GLY A 1 95 ? -9.325 -10.215 11.365 1.00 89.56 95 GLY A C 1
ATOM 708 O O . GLY A 1 95 ? -8.173 -10.529 11.680 1.00 89.56 95 GLY A O 1
ATOM 709 N N . PHE A 1 96 ? -9.613 -9.179 10.590 1.00 93.56 96 PHE A N 1
ATOM 710 C CA . PHE A 1 96 ? -8.627 -8.304 9.986 1.00 93.56 96 PHE A CA 1
ATOM 711 C C . PHE A 1 96 ? -8.813 -6.872 10.465 1.00 93.56 96 PHE A C 1
ATOM 713 O O . PHE A 1 96 ? -9.935 -6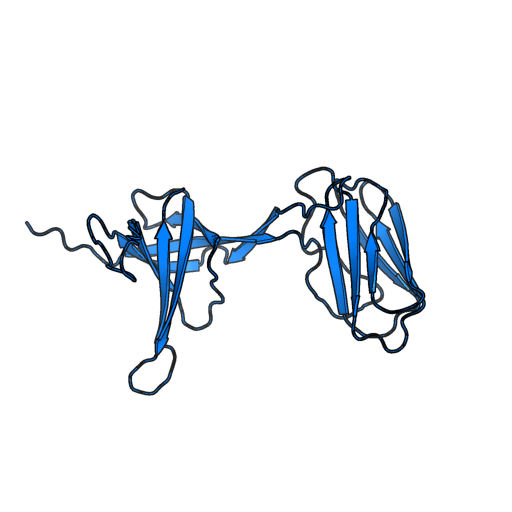.411 10.675 1.00 93.56 96 PHE A O 1
ATOM 720 N N . ILE A 1 97 ? -7.697 -6.173 10.630 1.00 93.56 97 ILE A N 1
ATOM 721 C CA . ILE A 1 97 ? -7.660 -4.762 10.986 1.00 93.56 97 ILE A CA 1
ATOM 722 C C . ILE A 1 97 ? -6.832 -3.997 9.965 1.00 93.56 97 ILE A C 1
ATOM 724 O O . ILE A 1 97 ? -5.770 -4.442 9.529 1.00 93.56 97 ILE A O 1
ATOM 728 N N . GLN A 1 98 ? -7.312 -2.808 9.626 1.00 94.38 98 GLN A N 1
ATOM 729 C CA . GLN A 1 98 ? -6.581 -1.842 8.824 1.00 94.38 98 GLN A CA 1
ATOM 730 C C . GLN A 1 98 ? -6.693 -0.449 9.433 1.00 94.38 98 GLN A C 1
ATOM 732 O O . GLN A 1 98 ? -7.707 -0.084 10.036 1.00 94.38 98 GLN A O 1
ATOM 737 N N . VAL A 1 99 ? -5.633 0.339 9.263 1.00 94.31 99 VAL A N 1
ATOM 738 C CA . VAL A 1 99 ? -5.563 1.719 9.753 1.00 94.31 99 VAL A CA 1
ATOM 739 C C . VAL A 1 99 ? -5.252 2.636 8.584 1.00 94.31 99 VAL A C 1
ATOM 741 O O . VAL A 1 99 ? -4.221 2.495 7.930 1.00 94.31 99 VAL A O 1
ATOM 744 N N . LYS A 1 100 ? -6.145 3.589 8.341 1.00 93.81 100 LYS A N 1
ATOM 745 C CA . LYS A 1 100 ? -6.070 4.600 7.288 1.00 93.81 100 LYS A CA 1
ATOM 746 C C . LYS A 1 100 ? -5.735 5.958 7.903 1.00 93.81 100 LYS A C 1
ATOM 748 O O . LYS A 1 100 ? -6.286 6.328 8.937 1.00 93.81 100 LYS A O 1
ATOM 753 N N . ALA A 1 101 ? -4.875 6.720 7.247 1.00 93.56 101 ALA A N 1
ATOM 754 C CA . ALA A 1 101 ? -4.686 8.138 7.495 1.00 93.56 101 ALA A CA 1
ATOM 755 C C . ALA A 1 101 ? -5.768 8.929 6.749 1.00 93.56 101 ALA A C 1
ATOM 757 O O . ALA A 1 101 ? -5.962 8.762 5.543 1.00 93.56 101 ALA A O 1
ATOM 758 N N . VAL A 1 102 ? -6.474 9.803 7.459 1.00 93.75 102 VAL A N 1
ATOM 759 C CA . VAL A 1 102 ? -7.535 10.654 6.912 1.00 93.75 102 VAL A CA 1
ATOM 760 C C . VAL A 1 102 ? -7.371 12.097 7.375 1.00 93.75 102 VAL A C 1
ATOM 762 O O . VAL A 1 102 ? -6.784 12.392 8.411 1.00 93.75 102 VAL A O 1
ATOM 765 N N . SER A 1 103 ? -7.870 13.041 6.594 1.00 90.81 103 SER A N 1
ATOM 766 C CA . SER A 1 103 ? -7.875 14.457 6.932 1.00 90.81 103 SER A CA 1
ATOM 767 C C . SER A 1 103 ? -8.939 14.756 7.996 1.00 90.81 103 SER A C 1
ATOM 769 O O . SER A 1 103 ? -9.783 13.923 8.335 1.00 90.81 103 SER A O 1
ATOM 771 N N . LYS A 1 104 ? -8.979 16.004 8.475 1.00 86.56 104 LYS A N 1
ATOM 772 C CA . LYS A 1 104 ? -10.051 16.480 9.369 1.00 86.56 104 LYS A CA 1
ATOM 773 C C . LYS A 1 104 ? -11.443 16.405 8.739 1.00 86.56 104 LYS A C 1
ATOM 775 O O . LYS A 1 104 ? -12.422 16.287 9.468 1.00 86.56 104 LYS A O 1
ATOM 780 N N . THR A 1 105 ? -11.515 16.451 7.409 1.00 84.62 105 THR A N 1
ATOM 781 C CA . THR A 1 105 ? -12.747 16.317 6.620 1.00 84.62 105 THR A CA 1
ATOM 782 C C . THR A 1 105 ? -13.044 14.867 6.222 1.00 84.62 105 THR A C 1
ATOM 784 O O . THR A 1 105 ? -13.979 14.629 5.465 1.00 84.62 105 THR A O 1
ATOM 787 N N . GLY A 1 106 ? -12.261 13.897 6.715 1.00 81.56 106 GLY A N 1
ATOM 788 C CA . GLY A 1 106 ? -12.432 12.471 6.428 1.00 81.56 106 GLY A CA 1
ATOM 789 C C . GLY A 1 106 ? -11.887 12.023 5.070 1.00 81.56 106 GLY A C 1
ATOM 790 O O . GLY A 1 106 ? -12.095 10.878 4.686 1.00 81.56 106 GLY A O 1
ATOM 791 N N . GLN A 1 107 ? -11.187 12.897 4.342 1.00 87.44 107 GLN A N 1
ATOM 792 C CA . GLN A 1 107 ? -10.591 12.549 3.051 1.00 87.44 107 GLN A CA 1
ATOM 793 C C . GLN A 1 107 ? -9.312 11.725 3.249 1.00 87.44 107 GLN A C 1
ATOM 795 O O . GLN A 1 107 ? -8.539 12.056 4.148 1.00 87.44 107 GLN A O 1
ATOM 800 N N . PRO A 1 108 ? -9.038 10.693 2.435 1.00 88.69 108 PRO A N 1
ATOM 801 C CA . PRO A 1 108 ? -7.814 9.905 2.548 1.00 88.69 108 PRO A CA 1
ATOM 802 C C . PRO A 1 108 ? -6.553 10.771 2.442 1.00 88.69 108 PRO A C 1
ATOM 804 O O . PRO A 1 108 ? -6.444 11.643 1.580 1.00 88.69 108 PRO A O 1
ATOM 807 N N . VAL A 1 109 ? -5.588 10.530 3.326 1.00 89.19 109 VAL A N 1
ATOM 808 C CA . VAL A 1 109 ? -4.256 11.135 3.256 1.00 89.19 109 VAL A CA 1
ATOM 809 C C . VAL A 1 109 ? -3.317 10.116 2.637 1.00 89.19 109 VAL A C 1
ATOM 811 O O . VAL A 1 109 ? -2.794 9.252 3.334 1.00 89.19 109 VAL A O 1
ATOM 814 N N . ASN A 1 110 ? -3.142 10.220 1.321 1.00 85.06 110 ASN A N 1
ATOM 815 C CA . ASN A 1 110 ? -2.254 9.344 0.566 1.00 85.06 110 ASN A CA 1
ATOM 816 C C . ASN A 1 110 ? -0.792 9.610 0.921 1.00 85.06 110 ASN A C 1
ATOM 818 O O . ASN A 1 110 ? -0.398 10.765 1.078 1.00 85.06 110 ASN A O 1
ATOM 822 N N . GLN A 1 111 ? -0.038 8.524 1.038 1.00 83.94 111 GLN A N 1
ATOM 823 C CA . GLN A 1 111 ? 1.378 8.479 1.377 1.00 83.94 111 GLN A CA 1
ATOM 824 C C . GLN A 1 111 ? 2.077 7.507 0.433 1.00 83.94 111 GLN A C 1
ATOM 826 O O . GLN A 1 111 ? 1.452 6.563 -0.061 1.00 83.94 111 GLN A O 1
ATOM 831 N N . GLU A 1 112 ? 3.362 7.715 0.192 1.00 82.94 112 GLU A N 1
ATOM 832 C CA . GLU A 1 112 ? 4.172 6.817 -0.618 1.00 82.94 112 GLU A CA 1
ATOM 833 C C . GLU A 1 112 ? 4.514 5.543 0.170 1.00 82.94 112 GLU A C 1
ATOM 835 O O . GLU A 1 112 ? 5.225 5.555 1.173 1.00 82.94 112 GLU A O 1
ATOM 840 N N . LYS A 1 113 ? 4.017 4.399 -0.301 1.00 84.44 113 LYS A N 1
ATOM 841 C CA . LYS A 1 113 ? 4.423 3.067 0.152 1.00 84.44 113 LYS A CA 1
ATOM 842 C C . LYS A 1 113 ? 5.462 2.515 -0.801 1.00 84.44 113 LYS A C 1
ATOM 844 O O . LYS A 1 113 ? 5.134 2.283 -1.958 1.00 84.44 113 LYS A O 1
ATOM 849 N N . ASP A 1 114 ? 6.648 2.187 -0.305 1.00 84.94 114 ASP A N 1
ATOM 850 C CA . ASP A 1 114 ? 7.583 1.363 -1.069 1.00 84.94 114 ASP A CA 1
ATOM 851 C C . ASP A 1 114 ? 6.969 -0.031 -1.292 1.00 84.94 114 ASP A C 1
ATOM 853 O O . ASP A 1 114 ? 6.637 -0.744 -0.339 1.00 84.94 114 ASP A O 1
ATOM 857 N N . ILE A 1 115 ? 6.767 -0.398 -2.558 1.00 88.19 115 ILE A N 1
ATOM 858 C CA . ILE A 1 115 ? 6.328 -1.737 -2.971 1.00 8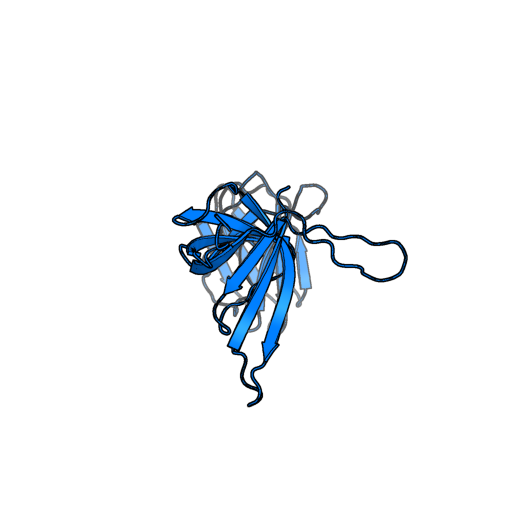8.19 115 ILE A CA 1
ATOM 859 C C . ILE A 1 115 ? 7.556 -2.589 -3.259 1.00 88.19 115 ILE A C 1
ATOM 861 O O . ILE A 1 115 ? 7.694 -3.688 -2.723 1.00 88.19 115 ILE A O 1
ATOM 865 N N . TYR A 1 116 ? 8.468 -2.051 -4.065 1.00 89.62 116 TYR A N 1
ATOM 866 C CA . TYR A 1 116 ? 9.733 -2.687 -4.386 1.00 89.62 116 TYR A CA 1
ATOM 867 C C . TYR A 1 116 ? 10.859 -1.667 -4.292 1.00 89.62 116 TYR A C 1
ATOM 869 O O . TYR A 1 116 ? 10.789 -0.594 -4.888 1.00 89.62 116 TYR A O 1
ATOM 877 N N . ASN A 1 117 ? 11.909 -2.027 -3.561 1.00 89.12 117 ASN A N 1
ATOM 878 C CA . ASN A 1 117 ? 13.143 -1.264 -3.507 1.00 89.12 117 ASN A CA 1
ATOM 879 C C . ASN A 1 117 ? 14.199 -2.004 -4.331 1.00 89.12 117 ASN A C 1
ATOM 881 O O . ASN A 1 117 ? 14.448 -3.185 -4.093 1.00 89.12 117 ASN A O 1
ATOM 885 N N . SER A 1 118 ? 14.800 -1.309 -5.290 1.00 87.69 118 SER A N 1
ATOM 886 C CA . SER A 1 118 ? 15.819 -1.826 -6.200 1.00 87.69 118 SER A CA 1
ATOM 887 C C . SER A 1 118 ? 15.340 -3.011 -7.048 1.00 87.69 118 SER A C 1
ATOM 889 O O . SER A 1 118 ? 16.012 -4.037 -7.153 1.00 87.69 118 SER A O 1
ATOM 891 N N . LEU A 1 119 ? 14.163 -2.875 -7.662 1.00 88.69 119 LEU A N 1
ATOM 892 C CA . LEU A 1 119 ? 13.643 -3.864 -8.598 1.00 88.69 119 LEU A CA 1
ATOM 893 C C . LEU A 1 119 ? 14.439 -3.820 -9.905 1.00 88.69 119 LEU A C 1
ATOM 895 O O . LEU A 1 119 ? 14.478 -2.788 -10.574 1.00 88.69 119 LEU A O 1
ATOM 899 N N . ALA A 1 120 ? 15.035 -4.951 -10.279 1.00 87.88 120 ALA A N 1
ATOM 900 C CA . ALA A 1 120 ? 15.637 -5.122 -11.593 1.00 87.88 120 ALA A CA 1
ATOM 901 C C . ALA A 1 120 ? 14.536 -5.268 -12.651 1.00 87.88 120 ALA A C 1
ATOM 903 O O . ALA A 1 120 ? 13.687 -6.157 -12.556 1.00 87.88 120 ALA A O 1
ATOM 904 N N . VAL A 1 121 ? 14.564 -4.395 -13.650 1.00 87.75 121 VAL A N 1
ATOM 905 C CA . VAL A 1 121 ? 13.613 -4.358 -14.760 1.00 87.75 121 VAL A CA 1
ATOM 906 C C . VAL A 1 121 ? 14.366 -4.199 -16.070 1.00 87.75 121 VAL A C 1
ATOM 908 O O . VAL A 1 121 ? 15.497 -3.719 -16.106 1.00 87.75 121 VAL A O 1
ATOM 911 N N . ARG A 1 122 ? 13.743 -4.606 -17.168 1.00 86.56 122 ARG A N 1
ATOM 912 C CA . ARG A 1 122 ? 14.194 -4.221 -18.505 1.00 86.56 122 ARG A CA 1
ATOM 913 C C . ARG A 1 122 ? 13.456 -2.957 -18.903 1.00 86.56 122 ARG A C 1
ATOM 915 O O . ARG A 1 122 ? 12.261 -2.848 -18.637 1.00 86.56 122 ARG A O 1
ATOM 922 N N . PHE A 1 123 ? 14.159 -2.006 -19.496 1.00 83.69 123 PHE A N 1
ATOM 923 C CA . PHE A 1 123 ? 13.605 -0.689 -19.776 1.00 83.69 123 PHE A CA 1
ATOM 924 C C . PHE A 1 123 ? 13.904 -0.268 -21.211 1.00 83.69 123 PHE A C 1
ATOM 926 O O . PHE A 1 123 ? 15.013 -0.467 -21.703 1.00 83.69 123 PHE A O 1
ATOM 933 N N . GLU A 1 124 ? 12.903 0.305 -21.868 1.00 83.88 124 GLU A N 1
ATOM 934 C CA . GLU A 1 124 ? 12.944 0.719 -23.266 1.00 83.88 124 GLU A CA 1
ATOM 935 C C . GLU A 1 124 ? 12.308 2.107 -23.401 1.00 83.88 124 GLU A C 1
ATOM 937 O O . GLU A 1 124 ? 11.215 2.356 -22.890 1.00 83.88 124 GLU A O 1
ATOM 942 N N . ALA A 1 125 ? 12.994 3.030 -24.076 1.00 77.94 125 ALA A N 1
ATOM 943 C CA . ALA A 1 125 ? 12.447 4.348 -24.381 1.00 77.94 125 ALA A CA 1
ATOM 944 C C . ALA A 1 125 ? 11.586 4.279 -25.644 1.00 77.94 125 ALA A C 1
ATOM 946 O O . ALA A 1 125 ? 12.051 3.880 -26.709 1.00 77.94 125 ALA A O 1
ATOM 947 N N . LEU A 1 126 ? 10.329 4.698 -25.526 1.00 74.88 126 LEU A N 1
ATOM 948 C CA . LEU A 1 126 ? 9.359 4.753 -26.612 1.00 74.88 126 LEU A CA 1
ATOM 949 C C . LEU A 1 126 ? 9.285 6.177 -27.175 1.00 74.88 126 LEU A C 1
ATOM 951 O O . LEU A 1 126 ? 8.224 6.807 -27.207 1.00 74.88 126 LEU A O 1
ATOM 955 N N . GLU A 1 127 ? 10.412 6.721 -27.632 1.00 63.56 127 GLU A N 1
ATOM 956 C CA . GLU A 1 127 ? 10.391 8.011 -28.317 1.00 63.56 127 GLU A CA 1
ATOM 957 C C . GLU A 1 127 ? 9.592 7.898 -29.630 1.00 63.56 127 GLU A C 1
ATOM 959 O O . GLU A 1 127 ? 10.008 7.266 -30.596 1.00 63.56 127 GLU A O 1
ATOM 964 N N . GLY A 1 128 ? 8.406 8.516 -29.672 1.00 53.06 128 GLY A N 1
ATOM 965 C CA . GLY A 1 128 ? 7.635 8.693 -30.910 1.00 53.06 128 GLY A CA 1
ATOM 966 C C . GLY A 1 128 ? 6.650 7.577 -31.279 1.00 53.06 128 GLY A C 1
ATOM 967 O O . GLY A 1 128 ? 6.072 7.640 -32.364 1.00 53.06 128 GLY A O 1
ATOM 968 N N . SER A 1 129 ? 6.393 6.600 -30.403 1.00 52.75 129 SER A N 1
ATOM 969 C CA . SER A 1 129 ? 5.336 5.606 -30.644 1.00 52.75 129 SER A CA 1
ATOM 970 C C . SER A 1 129 ? 3.949 6.153 -30.261 1.00 52.75 129 SER A C 1
ATOM 972 O O . SER A 1 129 ? 3.784 6.809 -29.232 1.00 52.75 129 SER A O 1
ATOM 974 N N . ILE A 1 130 ? 2.945 5.934 -31.116 1.00 52.47 130 ILE A N 1
ATOM 975 C CA . ILE A 1 130 ? 1.546 6.313 -30.869 1.00 52.47 130 ILE A CA 1
ATOM 976 C C . ILE A 1 130 ? 0.721 5.034 -30.917 1.00 52.47 130 ILE A C 1
ATOM 978 O O . ILE A 1 130 ? 0.729 4.333 -31.930 1.00 52.47 130 ILE A O 1
ATOM 982 N N . ARG A 1 131 ? -0.028 4.748 -29.850 1.00 55.66 131 ARG A N 1
ATOM 983 C CA . ARG A 1 131 ? -1.009 3.663 -29.843 1.00 55.66 131 ARG A CA 1
ATOM 984 C C . ARG A 1 131 ? -2.395 4.242 -30.098 1.00 55.66 131 ARG A C 1
ATOM 986 O O . ARG A 1 131 ? -2.846 5.132 -29.378 1.00 55.66 131 ARG A O 1
ATOM 993 N N . MET A 1 132 ? -3.060 3.757 -31.145 1.00 53.56 132 MET A N 1
ATOM 994 C CA . MET A 1 132 ? -4.456 4.103 -31.410 1.00 53.56 132 MET A CA 1
ATOM 995 C C . MET A 1 132 ? -5.337 3.274 -30.474 1.00 53.56 132 MET A C 1
ATOM 997 O O . MET A 1 132 ? -5.362 2.049 -30.585 1.00 53.56 132 MET A O 1
ATOM 1001 N N . MET A 1 133 ? -6.026 3.933 -29.542 1.00 58.09 133 MET A N 1
ATOM 1002 C CA . MET A 1 133 ? -7.098 3.314 -28.760 1.00 58.09 133 MET A CA 1
ATOM 1003 C C . MET A 1 133 ? -8.447 3.563 -29.451 1.00 58.09 133 MET A C 1
ATOM 1005 O O . MET A 1 133 ? -8.488 3.964 -30.619 1.00 58.09 133 MET A O 1
ATOM 1009 N N . ALA A 1 134 ? -9.556 3.279 -28.762 1.00 58.72 134 ALA A N 1
ATOM 1010 C CA . ALA A 1 134 ? -10.904 3.557 -29.253 1.00 58.72 134 ALA A CA 1
ATOM 1011 C C . ALA A 1 134 ? -11.017 4.987 -29.838 1.00 58.72 134 ALA A C 1
ATOM 1013 O O . ALA A 1 134 ? -10.256 5.875 -29.441 1.00 58.72 134 ALA A O 1
ATOM 1014 N N . PRO A 1 135 ? -11.935 5.232 -30.796 1.00 46.44 135 PRO A N 1
ATOM 1015 C CA . PRO A 1 135 ? -11.951 6.472 -31.568 1.00 46.44 135 PRO A CA 1
ATOM 1016 C C . PRO A 1 135 ? -11.938 7.719 -30.672 1.00 46.44 135 PRO A C 1
ATOM 1018 O O . PRO A 1 135 ? -12.918 8.000 -29.987 1.00 46.44 135 PRO A O 1
ATOM 1021 N N . GLY A 1 136 ? -10.831 8.468 -30.702 1.00 57.94 136 GLY A N 1
ATOM 1022 C CA . GLY A 1 136 ? -10.667 9.727 -29.968 1.00 57.94 136 GLY A CA 1
ATOM 1023 C C . GLY A 1 136 ? -9.576 9.737 -28.895 1.00 57.94 136 GLY A C 1
ATOM 1024 O O . GLY A 1 136 ? -9.203 10.825 -28.463 1.00 57.94 136 GLY A O 1
ATOM 1025 N N . GLU A 1 137 ? -9.013 8.589 -28.505 1.00 53.19 137 GLU A N 1
ATOM 1026 C CA . GLU A 1 137 ? -7.963 8.535 -27.480 1.00 53.19 137 GLU A CA 1
ATOM 1027 C C . GLU A 1 137 ? -6.590 8.166 -28.064 1.00 53.19 137 GLU A C 1
ATOM 1029 O O . GLU A 1 137 ? -6.412 7.140 -28.726 1.00 53.19 137 GLU A O 1
ATOM 1034 N N . GLN A 1 138 ? -5.598 9.016 -27.795 1.00 58.66 138 GLN A N 1
ATOM 1035 C CA . GLN A 1 138 ? -4.181 8.742 -28.022 1.00 58.66 138 GLN A CA 1
ATOM 1036 C C . GLN A 1 138 ? -3.484 8.781 -26.664 1.00 58.66 138 GLN A C 1
ATOM 1038 O O . GLN A 1 138 ? -3.422 9.837 -26.036 1.00 58.66 138 GLN A O 1
ATOM 1043 N N . LYS A 1 139 ? -2.958 7.643 -26.206 1.00 59.25 139 LYS A N 1
ATOM 1044 C CA . LYS A 1 139 ? -2.065 7.602 -25.043 1.00 59.25 139 LYS A CA 1
ATOM 1045 C C . LYS A 1 139 ? -0.642 7.474 -25.573 1.00 59.25 139 LYS A C 1
ATOM 1047 O O . LYS A 1 139 ? -0.324 6.515 -26.274 1.00 59.25 139 LYS A O 1
ATOM 1052 N N . LYS A 1 140 ? 0.191 8.478 -25.303 1.00 66.12 140 LYS A N 1
ATOM 1053 C CA . LYS A 1 140 ? 1.617 8.453 -25.633 1.00 66.12 140 LYS A CA 1
ATOM 1054 C C . LYS A 1 140 ? 2.374 8.053 -24.371 1.00 66.12 140 LYS A C 1
ATOM 1056 O O . LYS A 1 140 ? 2.609 8.898 -23.517 1.00 66.12 140 LYS A O 1
ATOM 1061 N N . ALA A 1 141 ? 2.693 6.772 -24.228 1.00 67.62 141 ALA A N 1
ATOM 1062 C CA . ALA A 1 141 ? 3.670 6.345 -23.235 1.00 67.62 141 ALA A CA 1
ATOM 1063 C C . ALA A 1 141 ? 5.070 6.749 -23.712 1.00 67.62 141 ALA A C 1
ATOM 1065 O O . ALA A 1 141 ? 5.365 6.675 -24.905 1.00 67.62 141 ALA A O 1
ATOM 1066 N N . GLU A 1 142 ? 5.916 7.195 -22.792 1.00 77.31 142 GLU A N 1
ATOM 1067 C CA . GLU A 1 142 ? 7.286 7.612 -23.115 1.00 77.31 142 GLU A CA 1
ATOM 1068 C C . GLU A 1 142 ? 8.276 6.469 -22.920 1.00 77.31 142 GLU A C 1
ATOM 1070 O O . GLU A 1 142 ? 9.316 6.428 -23.574 1.00 77.31 142 GLU A O 1
ATOM 1075 N N . TYR A 1 143 ? 7.934 5.512 -22.058 1.00 83.25 143 TYR A N 1
ATOM 1076 C CA . TYR A 1 143 ? 8.793 4.389 -21.727 1.00 83.25 143 TYR A CA 1
ATOM 1077 C C . TYR A 1 143 ? 7.994 3.103 -21.551 1.00 83.25 143 TYR A C 1
ATOM 1079 O O . TYR A 1 143 ? 6.837 3.118 -21.121 1.00 83.25 143 TYR A O 1
ATOM 1087 N N . LYS A 1 144 ? 8.646 1.978 -21.833 1.00 86.94 144 LYS A N 1
ATOM 1088 C CA . LYS A 1 144 ? 8.149 0.635 -21.560 1.00 86.94 144 LYS A CA 1
ATOM 1089 C C . LYS A 1 144 ? 9.080 -0.066 -20.584 1.00 86.94 144 LYS A C 1
ATOM 1091 O O . LYS A 1 144 ? 10.300 -0.049 -20.734 1.00 86.94 144 LYS A O 1
ATOM 1096 N N . MET A 1 145 ? 8.490 -0.672 -19.568 1.00 87.75 145 MET A N 1
ATOM 1097 C CA . MET A 1 145 ? 9.184 -1.414 -18.529 1.00 87.75 145 MET A CA 1
ATOM 1098 C C . MET A 1 145 ? 8.689 -2.853 -18.525 1.00 87.75 145 MET A C 1
ATOM 1100 O O . MET A 1 145 ? 7.488 -3.100 -18.572 1.00 87.75 145 MET A O 1
ATOM 1104 N N . TYR A 1 146 ? 9.621 -3.793 -18.422 1.00 88.31 146 TYR A N 1
ATOM 1105 C CA . TYR A 1 146 ? 9.333 -5.213 -18.307 1.00 88.31 146 TYR A CA 1
ATOM 1106 C C . TYR A 1 146 ? 9.846 -5.710 -16.954 1.00 88.31 146 TYR A C 1
ATOM 1108 O O . TYR A 1 146 ? 11.043 -5.617 -16.655 1.00 88.31 146 TYR A O 1
ATOM 1116 N N . ALA A 1 147 ? 8.936 -6.215 -16.128 1.00 87.81 147 ALA A N 1
ATOM 1117 C CA . ALA A 1 147 ? 9.225 -6.750 -14.804 1.00 87.81 147 ALA A CA 1
ATOM 1118 C C . ALA A 1 147 ? 8.965 -8.258 -14.750 1.00 87.81 147 ALA A C 1
ATOM 1120 O O . ALA A 1 147 ? 8.234 -8.813 -15.567 1.00 87.81 147 ALA A O 1
ATOM 1121 N N . ALA A 1 148 ? 9.568 -8.922 -13.765 1.00 86.12 148 ALA A N 1
ATOM 1122 C CA . ALA A 1 148 ? 9.353 -10.346 -13.541 1.00 86.12 148 ALA A CA 1
ATOM 1123 C C . ALA A 1 148 ? 7.860 -10.662 -13.270 1.00 86.12 148 ALA A C 1
ATOM 1125 O O . ALA A 1 148 ? 7.154 -9.837 -12.680 1.00 86.12 148 ALA A O 1
ATOM 1126 N N . PRO A 1 149 ? 7.379 -11.853 -13.668 1.00 83.38 149 PRO A N 1
ATOM 1127 C CA . PRO A 1 149 ? 5.963 -12.228 -13.611 1.00 83.38 149 PRO A CA 1
ATOM 1128 C C . PRO A 1 149 ? 5.411 -12.356 -12.185 1.00 83.38 149 PRO A C 1
ATOM 1130 O O . PRO A 1 149 ? 4.203 -12.321 -11.976 1.00 83.38 149 PRO A O 1
ATOM 1133 N N . ASP A 1 150 ? 6.288 -12.489 -11.188 1.00 83.62 150 ASP A N 1
ATOM 1134 C CA . ASP A 1 150 ? 5.934 -12.595 -9.772 1.00 83.62 150 ASP A CA 1
ATOM 1135 C C . ASP A 1 150 ? 5.674 -11.233 -9.103 1.00 83.62 150 ASP A C 1
ATOM 1137 O O . ASP A 1 150 ? 5.341 -11.173 -7.914 1.00 83.62 150 ASP A O 1
ATOM 1141 N N . LYS A 1 151 ? 5.867 -10.122 -9.825 1.00 85.81 151 LYS A N 1
ATOM 1142 C CA . LYS A 1 151 ? 5.708 -8.773 -9.273 1.00 85.81 151 LYS A CA 1
ATOM 1143 C C . LYS A 1 151 ? 4.257 -8.309 -9.343 1.00 85.81 151 LYS A C 1
ATOM 1145 O O . LYS A 1 151 ? 3.505 -8.659 -10.235 1.00 85.81 151 LYS A O 1
ATOM 1150 N N . ILE A 1 152 ? 3.844 -7.495 -8.379 1.00 85.88 152 ILE A N 1
ATOM 1151 C CA . ILE A 1 152 ? 2.474 -6.980 -8.287 1.00 85.88 152 ILE A CA 1
ATOM 1152 C C . ILE A 1 152 ? 2.507 -5.485 -8.593 1.00 85.88 152 ILE A C 1
ATOM 1154 O O . ILE A 1 152 ? 2.468 -4.643 -7.689 1.00 85.88 152 ILE A O 1
ATOM 1158 N N . LEU A 1 153 ? 2.627 -5.171 -9.881 1.00 88.88 153 LEU A N 1
ATOM 1159 C CA . LEU A 1 153 ? 2.610 -3.803 -10.399 1.00 88.88 153 LEU A CA 1
ATOM 1160 C C . LEU A 1 153 ? 1.183 -3.389 -10.741 1.00 88.88 153 LEU A C 1
ATOM 1162 O O . LEU A 1 153 ? 0.386 -4.214 -11.186 1.00 88.88 153 LEU A O 1
ATOM 1166 N N . GLN A 1 154 ? 0.842 -2.130 -10.484 1.00 89.50 154 GLN A N 1
ATOM 1167 C CA . GLN A 1 154 ? -0.494 -1.593 -10.727 1.00 89.50 154 GLN A CA 1
ATOM 1168 C C . GLN A 1 154 ? -0.417 -0.229 -11.407 1.00 89.50 154 GLN A C 1
ATOM 1170 O O . GLN A 1 154 ? 0.566 0.500 -11.282 1.00 89.50 154 GLN A O 1
ATOM 1175 N N . GLU A 1 155 ? -1.485 0.126 -12.118 1.00 87.69 155 GLU A N 1
ATOM 1176 C CA . GLU A 1 155 ? -1.649 1.480 -12.639 1.00 87.69 155 GLU A CA 1
ATOM 1177 C C . GLU A 1 155 ? -1.612 2.505 -11.497 1.00 87.69 155 GLU A C 1
ATOM 1179 O O . GLU A 1 155 ? -2.158 2.278 -10.414 1.00 87.69 155 GLU A O 1
ATOM 1184 N N . ASN A 1 156 ? -1.012 3.663 -11.768 1.00 87.19 156 ASN A N 1
ATOM 1185 C CA . ASN A 1 156 ? -0.726 4.748 -10.825 1.00 87.19 156 ASN A CA 1
ATOM 1186 C C . ASN A 1 156 ? 0.357 4.447 -9.778 1.00 87.19 156 ASN A C 1
ATOM 1188 O O . ASN A 1 156 ? 0.584 5.274 -8.889 1.00 87.19 156 ASN A O 1
ATOM 1192 N N . ASP A 1 157 ? 1.058 3.316 -9.881 1.00 89.25 157 ASP A N 1
ATOM 1193 C CA . ASP A 1 157 ? 2.316 3.156 -9.158 1.00 89.25 157 ASP A CA 1
ATOM 1194 C C . ASP A 1 157 ? 3.355 4.152 -9.702 1.00 89.25 157 ASP A C 1
ATOM 1196 O O . ASP A 1 157 ? 3.448 4.419 -10.903 1.00 89.25 157 ASP A O 1
ATOM 1200 N N . LEU A 1 158 ? 4.135 4.718 -8.790 1.00 89.56 158 LEU A N 1
ATOM 1201 C CA . LEU A 1 158 ? 5.260 5.593 -9.073 1.00 89.56 158 LEU A CA 1
ATOM 1202 C C . LEU A 1 158 ? 6.513 4.766 -9.323 1.00 89.56 158 LEU A C 1
ATOM 1204 O O . LEU A 1 158 ? 6.857 3.885 -8.534 1.00 89.56 158 LEU A O 1
ATOM 1208 N N . VAL A 1 159 ? 7.240 5.116 -10.374 1.00 89.75 159 VAL A N 1
ATOM 1209 C CA . VAL A 1 159 ? 8.522 4.522 -10.740 1.00 89.75 159 VAL A CA 1
ATOM 1210 C C . VAL A 1 159 ? 9.604 5.576 -10.569 1.00 89.75 159 VAL A C 1
ATOM 1212 O O . VAL A 1 159 ? 9.589 6.602 -11.243 1.00 89.75 159 VAL A O 1
ATOM 1215 N N . TYR A 1 160 ? 10.561 5.317 -9.686 1.00 89.56 160 TYR A N 1
ATOM 1216 C CA . TYR A 1 160 ? 11.764 6.129 -9.534 1.00 89.56 160 TYR A CA 1
ATOM 1217 C C . TYR A 1 160 ? 12.935 5.393 -10.165 1.00 89.56 160 TYR A C 1
ATOM 1219 O O . TYR A 1 160 ? 13.256 4.270 -9.762 1.00 89.56 160 TYR A O 1
ATOM 1227 N N . ALA A 1 161 ? 13.588 6.025 -11.134 1.00 85.44 161 ALA A N 1
ATOM 1228 C CA . ALA A 1 161 ? 14.802 5.475 -11.714 1.00 85.44 161 ALA A CA 1
ATOM 1229 C C . ALA A 1 161 ? 15.939 5.521 -10.690 1.00 85.44 161 ALA A C 1
ATOM 1231 O O . ALA A 1 161 ? 16.207 6.562 -10.092 1.00 85.44 161 ALA A O 1
ATOM 1232 N N . VAL A 1 162 ? 16.615 4.388 -10.498 1.00 85.06 162 VAL A N 1
ATOM 1233 C CA . VAL A 1 162 ? 17.791 4.293 -9.625 1.00 85.06 162 VAL A CA 1
ATOM 1234 C C . VAL A 1 162 ? 19.057 4.227 -10.468 1.00 85.06 162 VAL A C 1
ATOM 1236 O O . VAL A 1 162 ? 19.984 5.006 -10.257 1.00 85.06 162 VAL A O 1
ATOM 1239 N N . SER A 1 163 ? 19.110 3.309 -11.436 1.00 83.56 163 SER A N 1
ATOM 1240 C CA . SER A 1 163 ? 20.256 3.161 -12.337 1.00 83.56 163 SER A CA 1
ATOM 1241 C C . SER A 1 163 ? 19.862 2.511 -13.662 1.00 83.56 163 SER A C 1
ATOM 1243 O O . SER A 1 163 ? 18.846 1.823 -13.755 1.00 83.56 163 SER A O 1
ATOM 1245 N N . GLY A 1 164 ? 20.674 2.731 -14.699 1.00 73.88 164 GLY A N 1
ATOM 1246 C CA . GLY A 1 164 ? 20.478 2.106 -16.012 1.00 73.88 164 GLY A CA 1
ATOM 1247 C C . GLY A 1 164 ? 19.348 2.708 -16.852 1.00 73.88 164 GLY A C 1
ATOM 1248 O O . GLY A 1 164 ? 18.997 2.126 -17.871 1.00 73.88 164 GLY A O 1
ATOM 1249 N N . ILE A 1 165 ? 18.799 3.864 -16.453 1.00 74.81 165 ILE A N 1
ATOM 1250 C CA . ILE A 1 165 ? 17.778 4.592 -17.216 1.00 74.81 165 ILE A CA 1
ATOM 1251 C C . ILE A 1 165 ? 18.232 6.028 -17.456 1.00 74.81 165 ILE A C 1
ATOM 1253 O O . ILE A 1 165 ? 18.722 6.694 -16.544 1.00 74.81 165 ILE A O 1
ATOM 1257 N N . VAL A 1 166 ? 18.055 6.504 -18.687 1.00 71.06 166 VAL A N 1
ATOM 1258 C CA . VAL A 1 166 ? 18.366 7.873 -19.103 1.00 71.06 166 VAL A CA 1
ATOM 1259 C C . VAL A 1 166 ? 17.059 8.608 -19.404 1.00 71.06 166 VAL A C 1
ATOM 1261 O O . VAL A 1 166 ? 16.189 8.074 -20.084 1.00 71.06 166 VAL A O 1
ATOM 1264 N N . GLY A 1 167 ? 16.920 9.834 -18.895 1.00 72.06 167 GLY A N 1
ATOM 1265 C CA . GLY A 1 167 ? 15.806 10.733 -19.231 1.00 72.06 167 GLY A CA 1
ATOM 1266 C C . GLY A 1 167 ? 14.596 10.695 -18.291 1.00 72.06 167 GLY A C 1
ATOM 1267 O O . GLY A 1 167 ? 13.801 11.627 -18.327 1.00 72.06 167 GLY A O 1
ATOM 1268 N N . ILE A 1 168 ? 14.491 9.711 -17.392 1.00 76.19 168 ILE A N 1
ATOM 1269 C CA . ILE A 1 168 ? 13.415 9.640 -16.392 1.00 76.19 168 ILE A CA 1
ATOM 1270 C C . ILE A 1 168 ? 13.973 9.682 -14.971 1.00 76.19 168 ILE A C 1
ATOM 1272 O O . ILE A 1 168 ? 14.839 8.894 -14.601 1.00 76.19 168 ILE A O 1
ATOM 1276 N N . THR A 1 169 ? 13.452 10.604 -14.163 1.00 81.12 169 THR A N 1
ATOM 1277 C CA . THR A 1 169 ? 13.720 10.664 -12.714 1.00 81.12 169 THR A CA 1
ATOM 1278 C C . THR A 1 169 ? 12.548 10.075 -11.933 1.00 81.12 169 THR A C 1
ATOM 1280 O O . THR A 1 169 ? 12.741 9.338 -10.967 1.00 81.12 169 THR A O 1
ATOM 1283 N N . VAL A 1 170 ? 11.327 10.374 -12.381 1.00 86.44 170 VAL A N 1
ATOM 1284 C CA . VAL A 1 170 ? 10.074 9.847 -11.842 1.00 86.44 170 VAL A CA 1
ATOM 1285 C C . VAL A 1 170 ? 9.091 9.620 -12.987 1.00 86.44 170 VAL A C 1
ATOM 1287 O O . VAL A 1 170 ? 9.020 10.428 -13.912 1.00 86.44 170 VAL A O 1
ATOM 1290 N N . GLY A 1 171 ? 8.343 8.526 -12.924 1.00 86.88 171 GLY A N 1
ATOM 1291 C CA . GLY A 1 171 ? 7.260 8.218 -13.847 1.00 86.88 171 GLY A CA 1
ATOM 1292 C C . GLY A 1 171 ? 6.070 7.599 -13.139 1.00 86.88 171 GLY A C 1
ATOM 1293 O O . GLY A 1 171 ? 6.179 7.111 -12.017 1.00 86.88 171 GLY A O 1
ATOM 1294 N N . LEU A 1 172 ? 4.932 7.611 -13.816 1.00 89.38 172 LEU A N 1
ATOM 1295 C CA . LEU A 1 172 ? 3.706 6.953 -13.397 1.00 89.38 172 LEU A CA 1
ATOM 1296 C C . LEU A 1 172 ? 3.422 5.785 -14.332 1.00 89.38 172 LEU A C 1
ATOM 1298 O O . LEU A 1 172 ? 3.456 5.936 -15.556 1.00 89.38 172 LEU A O 1
ATOM 1302 N N . ILE A 1 173 ? 3.110 4.627 -13.755 1.00 88.75 173 ILE A N 1
ATOM 1303 C CA . ILE A 1 173 ? 2.614 3.488 -14.519 1.00 88.75 173 ILE A CA 1
ATOM 1304 C C . ILE A 1 173 ? 1.212 3.830 -15.015 1.00 88.75 173 ILE A C 1
ATOM 1306 O O . ILE A 1 173 ? 0.270 3.974 -14.239 1.00 88.75 173 ILE A O 1
ATOM 1310 N N . SER A 1 174 ? 1.081 3.978 -16.324 1.00 86.62 174 SER A N 1
ATOM 1311 C CA . SER A 1 174 ? -0.159 4.371 -16.987 1.00 86.62 174 SER A CA 1
ATOM 1312 C C . SER A 1 174 ? -0.972 3.181 -17.494 1.00 86.62 174 SER A C 1
ATOM 1314 O O . SER A 1 174 ? -2.150 3.354 -17.812 1.00 86.62 174 SER A O 1
ATOM 1316 N N . PHE A 1 175 ? -0.337 2.014 -17.598 1.00 85.25 175 PHE A N 1
ATOM 1317 C CA . PHE A 1 175 ? -0.928 0.761 -18.044 1.00 85.25 175 PHE A CA 1
ATOM 1318 C C . PHE A 1 175 ? -0.060 -0.409 -17.568 1.00 85.25 175 PHE A C 1
ATOM 1320 O O . PHE A 1 175 ? 1.169 -0.291 -17.544 1.00 85.25 175 PHE A O 1
ATOM 1327 N N . VAL A 1 176 ? -0.700 -1.520 -17.204 1.00 87.69 176 VAL A N 1
ATOM 1328 C CA . VAL A 1 176 ? -0.045 -2.779 -16.825 1.00 87.69 176 VAL A CA 1
ATOM 1329 C C . VAL A 1 176 ? -0.715 -3.922 -17.571 1.00 87.69 176 VAL A C 1
ATOM 1331 O O . VAL A 1 176 ? -1.937 -4.043 -17.526 1.00 87.69 176 VAL A O 1
ATOM 1334 N N . ASP A 1 177 ? 0.083 -4.780 -18.195 1.00 86.62 177 ASP A N 1
ATOM 1335 C CA . ASP A 1 177 ? -0.386 -6.019 -18.807 1.00 86.62 177 ASP A CA 1
ATOM 1336 C C . ASP A 1 177 ? 0.502 -7.193 -18.403 1.00 86.62 177 ASP A C 1
ATOM 1338 O O . ASP A 1 177 ? 1.712 -7.057 -18.210 1.00 86.62 177 ASP A O 1
ATOM 1342 N N . THR A 1 178 ? -0.106 -8.362 -18.262 1.00 83.50 178 THR A N 1
ATOM 1343 C CA . THR A 1 178 ? 0.602 -9.609 -17.974 1.00 83.50 178 THR A CA 1
ATOM 1344 C C . THR A 1 178 ? 0.639 -10.426 -19.247 1.00 83.50 178 THR A C 1
ATOM 1346 O O . THR A 1 178 ? -0.386 -10.977 -19.655 1.00 83.50 178 THR A O 1
ATOM 1349 N N . LEU A 1 179 ? 1.811 -10.525 -19.870 1.00 79.50 179 LEU A N 1
ATOM 1350 C CA . LEU A 1 179 ? 1.957 -11.355 -21.054 1.00 79.50 179 LEU A CA 1
ATOM 1351 C C . LEU A 1 179 ? 2.143 -12.813 -20.658 1.00 79.50 179 LEU A C 1
ATOM 1353 O O . LEU A 1 179 ? 2.966 -13.161 -19.808 1.00 79.50 179 LEU A O 1
ATOM 1357 N N . MET A 1 180 ? 1.350 -13.659 -21.302 1.00 75.38 180 MET A N 1
ATOM 1358 C CA . MET A 1 180 ? 1.457 -15.106 -21.206 1.00 75.38 180 MET A CA 1
ATOM 1359 C C . MET A 1 180 ? 2.303 -15.619 -22.371 1.00 75.38 180 MET A C 1
ATOM 1361 O O . MET A 1 180 ? 2.115 -15.183 -23.509 1.00 75.38 180 MET A O 1
ATOM 1365 N N . ASP A 1 181 ? 3.214 -16.541 -22.084 1.00 70.94 181 ASP A N 1
ATOM 1366 C CA . ASP A 1 181 ? 3.927 -17.324 -23.086 1.00 70.94 181 ASP A CA 1
ATOM 1367 C C . ASP A 1 181 ? 2.968 -18.325 -23.763 1.00 70.94 181 ASP A C 1
ATOM 1369 O O . ASP A 1 181 ? 1.836 -18.563 -23.325 1.00 70.94 181 ASP A O 1
ATOM 1373 N N . PHE A 1 182 ? 3.421 -18.937 -24.854 1.00 69.19 182 PHE A N 1
ATOM 1374 C CA . PHE A 1 182 ? 2.696 -19.934 -25.637 1.00 69.19 182 PHE A CA 1
ATOM 1375 C C . PHE A 1 182 ? 2.322 -21.195 -24.841 1.00 69.19 182 PHE A C 1
ATOM 1377 O O . PHE A 1 182 ? 1.442 -21.941 -25.276 1.00 69.19 182 PHE A O 1
ATOM 1384 N N . ASP A 1 183 ? 2.959 -21.440 -23.693 1.00 71.06 183 ASP A N 1
ATOM 1385 C CA . ASP A 1 183 ? 2.625 -22.530 -22.770 1.00 71.06 183 ASP A CA 1
ATOM 1386 C C . ASP A 1 183 ? 1.589 -22.138 -21.693 1.00 71.06 183 ASP A C 1
ATOM 1388 O O . ASP A 1 183 ? 1.148 -22.991 -20.918 1.00 71.06 183 ASP A O 1
ATOM 1392 N N . GLY A 1 184 ? 1.152 -20.873 -21.674 1.00 60.62 184 GLY A N 1
ATOM 1393 C CA . GLY A 1 184 ? 0.194 -20.334 -20.711 1.00 60.62 184 GLY A CA 1
ATOM 1394 C C . GLY A 1 184 ? 0.801 -19.888 -19.376 1.00 60.62 184 GLY A C 1
ATOM 1395 O O . GLY A 1 184 ? 0.044 -19.500 -18.484 1.00 60.62 184 GLY A O 1
ATOM 1396 N N . ALA A 1 185 ? 2.127 -19.924 -19.209 1.00 64.94 185 ALA A N 1
ATOM 1397 C CA . ALA A 1 185 ? 2.810 -19.308 -18.076 1.00 64.94 185 ALA A CA 1
ATOM 1398 C C . ALA A 1 185 ? 3.019 -17.805 -18.313 1.00 64.94 185 ALA A C 1
ATOM 1400 O O . ALA A 1 185 ? 3.185 -17.358 -19.443 1.00 64.94 185 ALA A O 1
ATOM 1401 N N . THR A 1 186 ? 3.018 -16.995 -17.254 1.00 63.00 186 THR A N 1
ATOM 1402 C CA . THR A 1 186 ? 3.353 -15.568 -17.374 1.00 63.00 186 THR A CA 1
ATOM 1403 C C . THR A 1 186 ? 4.858 -15.418 -17.612 1.00 63.00 186 THR A C 1
ATOM 1405 O O . THR A 1 186 ? 5.638 -15.790 -16.735 1.00 63.00 186 THR A O 1
ATOM 1408 N N . ASP A 1 187 ? 5.263 -14.863 -18.758 1.00 77.00 187 ASP A N 1
ATOM 1409 C CA . ASP A 1 187 ? 6.681 -14.623 -19.088 1.00 77.00 187 ASP A CA 1
ATOM 1410 C C . ASP A 1 187 ? 7.189 -13.375 -18.349 1.00 77.00 187 ASP A C 1
ATOM 1412 O O . ASP A 1 187 ? 8.146 -13.416 -17.572 1.00 77.00 187 ASP A O 1
ATOM 1416 N N . HIS A 1 188 ? 6.460 -12.263 -18.486 1.00 80.50 188 HIS A N 1
ATOM 1417 C CA . HIS A 1 188 ? 6.772 -10.991 -17.836 1.00 80.50 188 HIS A CA 1
ATOM 1418 C C . HIS A 1 188 ? 5.551 -10.076 -17.724 1.00 80.50 188 HIS A C 1
ATOM 1420 O O . HIS A 1 188 ? 4.506 -10.277 -18.345 1.00 80.50 188 HIS A O 1
ATOM 1426 N N . ILE A 1 189 ? 5.706 -9.035 -16.912 1.00 86.06 189 ILE A N 1
ATOM 1427 C CA . ILE A 1 189 ? 4.736 -7.951 -16.771 1.00 86.06 189 ILE A CA 1
ATOM 1428 C C . ILE A 1 189 ? 5.229 -6.773 -17.590 1.00 86.06 189 ILE A C 1
ATOM 1430 O O . ILE A 1 189 ? 6.343 -6.293 -17.375 1.00 86.06 189 ILE A O 1
ATOM 1434 N N . GLU A 1 190 ? 4.397 -6.300 -18.50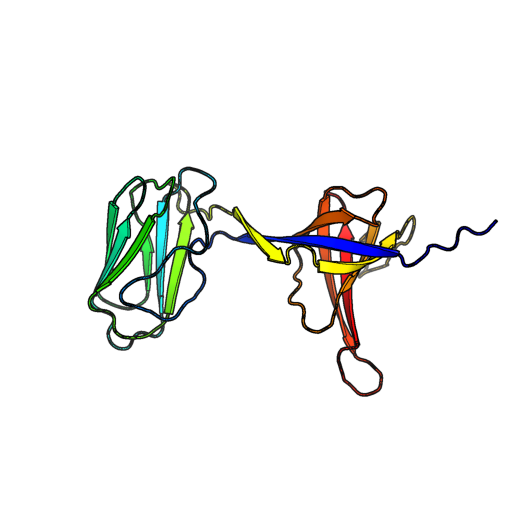6 1.00 87.69 190 GLU 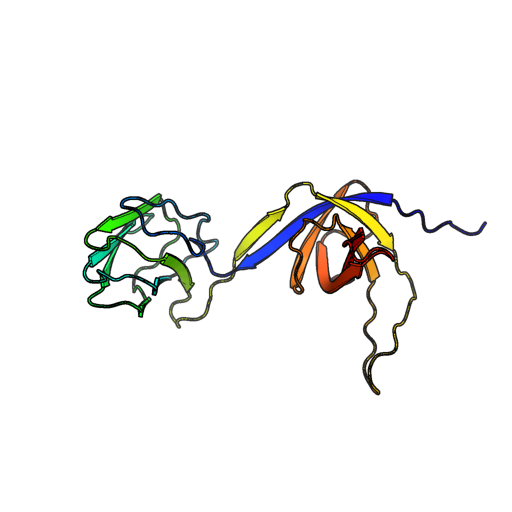A N 1
ATOM 1435 C CA . GLU A 1 190 ? 4.634 -5.083 -19.265 1.00 87.69 190 GLU A CA 1
ATOM 1436 C C . GLU A 1 190 ? 3.977 -3.900 -18.568 1.00 87.69 190 GLU A C 1
ATOM 1438 O O . GLU A 1 190 ? 2.829 -3.959 -18.133 1.00 87.69 190 GLU A O 1
ATOM 1443 N N . CYS A 1 191 ? 4.716 -2.809 -18.449 1.00 86.88 191 CYS A N 1
ATOM 1444 C CA . CYS A 1 191 ? 4.245 -1.570 -17.860 1.00 86.88 191 CYS A CA 1
ATOM 1445 C C . CYS A 1 191 ? 4.587 -0.416 -18.794 1.00 86.88 191 CYS A C 1
ATOM 1447 O O . CYS A 1 191 ? 5.737 -0.261 -19.205 1.00 86.88 191 CYS A O 1
ATOM 1449 N N . GLU A 1 192 ? 3.603 0.419 -19.100 1.00 87.81 192 GLU A N 1
ATOM 1450 C CA . GLU A 1 192 ? 3.826 1.662 -19.834 1.00 87.81 192 GLU A CA 1
ATOM 1451 C C . GLU A 1 192 ? 3.972 2.810 -18.839 1.00 87.81 192 GLU A C 1
ATOM 1453 O O . GLU A 1 192 ? 3.096 3.032 -17.997 1.00 87.81 192 GLU A O 1
ATOM 1458 N N . ILE A 1 193 ? 5.066 3.557 -18.942 1.00 86.06 193 ILE A N 1
ATOM 1459 C CA . ILE A 1 193 ? 5.396 4.639 -18.020 1.00 86.06 193 ILE A CA 1
ATOM 1460 C C . ILE A 1 193 ? 5.285 5.979 -18.743 1.00 86.06 193 ILE A C 1
ATOM 1462 O O . ILE A 1 193 ? 5.790 6.170 -19.853 1.00 86.06 193 ILE A O 1
ATOM 1466 N N . MET A 1 194 ? 4.615 6.910 -18.076 1.00 84.56 194 MET A N 1
ATOM 1467 C CA . MET A 1 194 ? 4.443 8.293 -18.499 1.00 84.56 194 MET A CA 1
ATOM 1468 C C . MET A 1 194 ? 5.121 9.199 -17.474 1.00 84.56 194 MET A C 1
ATOM 1470 O O . MET A 1 194 ? 4.968 8.983 -16.268 1.00 84.56 194 MET A O 1
ATOM 1474 N N . THR A 1 195 ? 5.888 10.189 -17.923 1.00 79.81 195 THR A N 1
ATOM 1475 C CA . THR A 1 195 ? 6.367 11.227 -17.006 1.00 79.81 195 THR A CA 1
ATOM 1476 C C . THR A 1 195 ? 5.204 12.154 -16.618 1.00 79.81 195 THR A C 1
ATOM 1478 O O . THR A 1 195 ? 4.294 12.359 -17.424 1.00 79.81 195 THR A O 1
ATOM 1481 N N . PRO A 1 196 ? 5.151 12.623 -15.359 1.00 67.38 196 PRO A N 1
ATOM 1482 C CA . PRO A 1 196 ? 4.095 13.519 -14.891 1.00 67.38 196 PRO A CA 1
ATOM 1483 C C . PRO A 1 196 ? 4.145 14.915 -15.527 1.00 67.38 196 PRO A C 1
ATOM 1485 O O . PRO A 1 196 ? 5.251 15.370 -15.898 1.00 67.38 196 PRO A O 1
#

Secondary structure (DSSP, 8-state):
-------EEEEEEEEEEE-EEEEEEE--SEE--SS--SSSBEEEEEEES-SS--EEEEEEESSEEEEEESSSEEEE--S-BS-EEEEEEES--SSEEEEEEE-TTS-B--EEEEEEEEEEEEEEE-TT--EE-STT-EE--SEEEEE-TT----TT-EEEEEES-SS-SEEEEEEEEEEEPTTSSEEEEEEEEE--

pLDDT: mean 83.5, std 12.78, range [38.97, 96.69]

Radius of gyration: 21.25 Å; chains: 1; bounding box: 43×39×61 Å